Protein AF-0000000087151780 (afdb_homodimer)

Sequence (202 aa):
MDLYVIRRPSAWANMAELQAAGATSARIGNEQMSDRVRWIRSYVVHEADGRIGTFCIYEARDGDSIREHARRVGMPGEEFYKVATTVVVRGDPVEPPIAAEMDLYVIRRPSAWANMAELQAAGATSARIGNEQMSDRVRWIRSYVVHEADGRIGTFCIYEARDGDSIREHARRVGMPGEEFYKVATTVVVRGDPVEPPIAAE

InterPro domains:
  IPR025336 SCO4226-like [PF14026] (4-82)

Nearest PDB structures (foldseek):
  5uq4-assembly1_B  TM=4.507E-01  e=7.149E-02  Mycobacter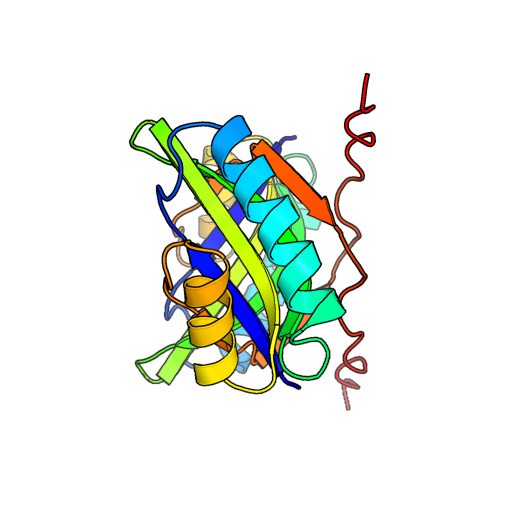ium tuberculosis H37Rv
  1xbw-assembly2_C  TM=4.005E-01  e=4.275E-02  Staphylococcus aureus subsp. aureus MW2
  2euf-assembly1_B  TM=5.285E-01  e=1.999E-01  Homo sapiens
  1n5v-assembly1_B  TM=3.377E-01  e=9.244E-02  Streptomyces coelicolor A3(2)
  2xct-assembly1_B  TM=4.244E-01  e=7.708E-01  Staphylococcus aureus subsp. aureus N315

pLDDT: mean 90.35, std 16.01, range [25.77, 97.94]

Foldseek 3Di:
DFKKKFKFPLFAADDVVVVLLVVLLVCCCVPPVVVAKAWDDKDWDQDPVRGIIIITMMDGPDLVSLQVSCVRSVTDSGDMDTDPDDDDDDDDPPDPPPPPD/DFKKKFKFPLFAADDVVVVLLVVLLVCCCVPPVVVAKAWDDKDWDQDPVRGIIIITMMDGPDLVSLQVSCVRSVTDSGDMDTDPDDDDDDDDPPDPPPPPD

Radius of gyration: 16.79 Å; Cα contacts (8 Å, |Δi|>4): 402; chains: 2; bounding box: 44×46×32 Å

Organism: NCBI:txid2511166

Structure (mmCIF, N/CA/C/O backbone):
data_AF-0000000087151780-model_v1
#
loop_
_entity.id
_entity.type
_entity.pdbx_description
1 polymer 'DUF4242 domain-containing protein'
#
loop_
_atom_site.group_PDB
_atom_site.id
_atom_site.type_symbol
_atom_site.label_atom_id
_atom_site.label_alt_id
_atom_site.label_comp_id
_atom_site.label_asym_id
_atom_site.label_entity_id
_atom_site.label_seq_id
_atom_site.pdbx_PDB_ins_code
_atom_site.Cartn_x
_atom_site.Cartn_y
_atom_site.Cartn_z
_atom_site.occupancy
_atom_site.B_iso_or_equiv
_atom_site.auth_seq_id
_atom_site.auth_comp_id
_atom_site.auth_asym_id
_atom_site.auth_atom_id
_atom_site.pdbx_PDB_model_num
ATOM 1 N N . MET A 1 1 ? 15.039 -12.203 -0.119 1 94.06 1 MET A N 1
ATOM 2 C CA . MET A 1 1 ? 13.938 -11.664 -0.908 1 94.06 1 MET A CA 1
ATOM 3 C C . MET A 1 1 ? 13.695 -10.195 -0.557 1 94.06 1 MET A C 1
ATOM 5 O O . MET A 1 1 ? 14.047 -9.75 0.536 1 94.06 1 MET A O 1
ATOM 9 N N . ASP A 1 2 ? 13.219 -9.344 -1.561 1 95.81 2 ASP A N 1
ATOM 10 C CA . ASP A 1 2 ? 12.938 -7.922 -1.389 1 95.81 2 ASP A CA 1
ATOM 11 C C . ASP A 1 2 ? 11.438 -7.68 -1.207 1 95.81 2 ASP A C 1
ATOM 13 O O . ASP A 1 2 ? 10.617 -8.539 -1.535 1 95.81 2 ASP A O 1
ATOM 17 N N . LEU A 1 3 ? 11.148 -6.52 -0.606 1 96.94 3 LEU A N 1
ATOM 18 C CA . LEU A 1 3 ? 9.758 -6.133 -0.397 1 96.94 3 LEU A CA 1
ATOM 19 C C . LEU A 1 3 ? 9.242 -5.316 -1.575 1 96.94 3 LEU A C 1
ATOM 21 O O . LEU A 1 3 ? 9.938 -4.441 -2.088 1 96.94 3 LEU A O 1
ATOM 25 N N . TYR A 1 4 ? 8.023 -5.598 -2.045 1 96.94 4 TYR A N 1
ATOM 26 C CA . TYR A 1 4 ? 7.418 -4.91 -3.182 1 96.94 4 TYR A CA 1
ATOM 27 C C . TYR A 1 4 ? 5.996 -4.465 -2.857 1 96.94 4 TYR A C 1
ATOM 29 O O . TYR A 1 4 ? 5.273 -5.148 -2.131 1 96.94 4 TYR A O 1
ATOM 37 N N . VAL A 1 5 ? 5.672 -3.311 -3.377 1 97.81 5 VAL A N 1
ATOM 38 C CA . VAL A 1 5 ? 4.262 -2.961 -3.525 1 97.81 5 VAL A CA 1
ATOM 39 C C . VAL A 1 5 ? 3.785 -3.33 -4.93 1 97.81 5 VAL A C 1
ATOM 41 O O . VAL A 1 5 ? 4.406 -2.949 -5.922 1 97.81 5 VAL A O 1
ATOM 44 N N . ILE A 1 6 ? 2.684 -4.055 -5.039 1 97.44 6 ILE A N 1
ATOM 45 C CA . ILE A 1 6 ? 2.08 -4.422 -6.316 1 97.44 6 ILE A CA 1
ATOM 46 C C . ILE A 1 6 ? 0.719 -3.744 -6.457 1 97.44 6 ILE A C 1
ATOM 48 O O . ILE A 1 6 ? -0.149 -3.896 -5.594 1 97.44 6 ILE A O 1
ATOM 52 N N . ARG A 1 7 ? 0.605 -2.975 -7.457 1 97.06 7 ARG A N 1
ATOM 53 C CA . ARG A 1 7 ? -0.643 -2.273 -7.738 1 97.06 7 ARG A CA 1
ATOM 54 C C . ARG A 1 7 ? -1.396 -2.934 -8.891 1 97.06 7 ARG A C 1
ATOM 56 O O . ARG A 1 7 ? -0.832 -3.152 -9.961 1 97.06 7 ARG A O 1
ATOM 63 N N . ARG A 1 8 ? -2.619 -3.334 -8.703 1 96.88 8 ARG A N 1
ATOM 64 C CA . ARG A 1 8 ? -3.533 -3.818 -9.727 1 96.88 8 ARG A CA 1
ATOM 65 C C . ARG A 1 8 ? -4.82 -3.002 -9.742 1 96.88 8 ARG A C 1
ATOM 67 O O . ARG A 1 8 ? -5.781 -3.33 -9.047 1 96.88 8 ARG A O 1
ATOM 74 N N . PRO A 1 9 ? -4.824 -1.943 -10.594 1 95.69 9 PRO A N 1
ATOM 75 C CA . PRO A 1 9 ? -5.996 -1.064 -10.633 1 95.69 9 PRO A CA 1
ATOM 76 C C . PRO A 1 9 ? -7.16 -1.669 -11.414 1 95.69 9 PRO A C 1
ATOM 78 O O . PRO A 1 9 ? -6.957 -2.271 -12.469 1 95.69 9 PRO A O 1
ATOM 81 N N . SER A 1 10 ? -8.391 -1.601 -10.875 1 95.81 10 SER A N 1
ATOM 82 C CA . SER A 1 10 ? -9.625 -1.938 -11.578 1 95.81 10 SER A CA 1
ATOM 83 C C . SER A 1 10 ? -9.586 -3.373 -12.094 1 95.81 10 SER A C 1
ATOM 85 O O . SER A 1 10 ? -10.062 -3.652 -13.203 1 95.81 10 SER A O 1
ATOM 87 N N . ALA A 1 11 ? -8.977 -4.254 -11.336 1 96.25 11 ALA A N 1
ATOM 88 C CA . ALA A 1 11 ? -8.648 -5.586 -11.836 1 96.25 11 ALA A CA 1
ATOM 89 C C . ALA A 1 11 ? -9.859 -6.512 -11.773 1 96.25 11 ALA A C 1
ATOM 91 O O . ALA A 1 11 ? -9.977 -7.453 -12.562 1 96.25 11 ALA A O 1
ATOM 92 N N . TRP A 1 12 ? -10.789 -6.273 -10.836 1 97 12 TRP A N 1
ATOM 93 C CA . TRP A 1 12 ? -11.883 -7.223 -10.633 1 97 12 TRP A CA 1
ATOM 94 C C . TRP A 1 12 ? -13.234 -6.516 -10.695 1 97 12 TRP A C 1
ATOM 96 O O . TRP A 1 12 ? -13.344 -5.344 -10.328 1 97 12 TRP A O 1
ATOM 106 N N . ALA A 1 13 ? -14.219 -7.262 -11.086 1 96.06 13 ALA A N 1
ATOM 107 C CA . ALA A 1 13 ? -15.562 -6.695 -11.203 1 96.06 13 ALA A CA 1
ATOM 108 C C . ALA A 1 13 ? -16.266 -6.66 -9.852 1 96.06 13 ALA A C 1
ATOM 110 O O . ALA A 1 13 ? -17.156 -5.832 -9.625 1 96.06 13 ALA A O 1
ATOM 111 N N . ASN A 1 14 ? -15.93 -7.574 -8.977 1 95.25 14 ASN A N 1
ATOM 112 C CA . ASN A 1 14 ? -16.562 -7.668 -7.664 1 95.25 14 ASN A CA 1
ATOM 113 C C . ASN A 1 14 ? -15.672 -8.406 -6.664 1 95.25 14 ASN A C 1
ATOM 115 O O . ASN A 1 14 ? -14.648 -8.977 -7.039 1 95.25 14 ASN A O 1
ATOM 119 N N . MET A 1 15 ? -16.125 -8.398 -5.48 1 94.69 15 MET A N 1
ATOM 120 C CA . MET A 1 15 ? -15.336 -8.945 -4.379 1 94.69 15 MET A CA 1
ATOM 121 C C . MET A 1 15 ? -15.188 -10.453 -4.508 1 94.69 15 MET A C 1
ATOM 123 O O . MET A 1 15 ? -14.164 -11.023 -4.133 1 94.69 15 MET A O 1
ATOM 127 N N . ALA A 1 16 ? -16.203 -11.117 -5.031 1 95.88 16 ALA A N 1
ATOM 128 C CA . ALA A 1 16 ? -16.156 -12.57 -5.168 1 95.88 16 ALA A CA 1
ATOM 129 C C . ALA A 1 16 ? -15.016 -13 -6.09 1 95.88 16 ALA A C 1
ATOM 131 O O . ALA A 1 16 ? -14.297 -13.961 -5.797 1 95.88 16 ALA A O 1
ATOM 132 N N . GLU A 1 17 ? -14.852 -12.305 -7.199 1 95.94 17 GLU A N 1
ATOM 133 C CA . GLU A 1 17 ? -13.766 -12.594 -8.133 1 95.94 17 GLU A CA 1
ATOM 134 C C . GLU A 1 17 ? -12.406 -12.375 -7.473 1 95.94 17 GLU A C 1
ATOM 136 O O . GLU A 1 17 ? -11.492 -13.188 -7.648 1 95.94 17 GLU A O 1
ATOM 141 N N . LEU A 1 18 ? -12.266 -11.305 -6.73 1 96 18 LEU A N 1
ATOM 142 C CA . LEU A 1 18 ? -11.016 -11.008 -6.039 1 96 18 LEU A CA 1
ATOM 143 C C . LEU A 1 18 ? -10.703 -12.078 -4.996 1 96 18 LEU A C 1
ATOM 145 O O . LEU A 1 18 ? -9.555 -12.492 -4.859 1 96 18 LEU A O 1
ATOM 149 N N . GLN A 1 19 ? -11.734 -12.5 -4.262 1 95.31 19 GLN A N 1
ATOM 150 C CA . GLN A 1 19 ? -11.531 -13.523 -3.24 1 95.31 19 GLN A CA 1
ATOM 151 C C . GLN A 1 19 ? -11.055 -14.836 -3.859 1 95.31 19 GLN A C 1
ATOM 153 O O . GLN A 1 19 ? -10.18 -15.508 -3.312 1 95.31 19 GLN A O 1
ATOM 158 N N . ALA A 1 20 ? -11.641 -15.195 -4.977 1 96.44 20 ALA A N 1
ATOM 159 C CA . ALA A 1 20 ? -11.227 -16.406 -5.684 1 96.44 20 ALA A CA 1
ATOM 160 C C . ALA A 1 20 ? -9.773 -16.297 -6.137 1 96.44 20 ALA A C 1
ATOM 162 O O . ALA A 1 20 ? -9 -17.25 -5.984 1 96.44 20 ALA A O 1
ATOM 163 N N . ALA A 1 21 ? -9.422 -15.156 -6.68 1 95.5 21 ALA A N 1
ATOM 164 C CA . ALA A 1 21 ? -8.039 -14.922 -7.094 1 95.5 21 ALA A CA 1
ATOM 165 C C . ALA A 1 21 ? -7.09 -14.977 -5.898 1 95.5 21 ALA A C 1
ATOM 167 O O . ALA A 1 21 ? -5.988 -15.523 -6 1 95.5 21 ALA A O 1
ATOM 168 N N . GLY A 1 22 ? -7.551 -14.367 -4.762 1 96.06 22 GLY A N 1
ATOM 169 C CA . GLY A 1 22 ? -6.754 -14.391 -3.547 1 96.06 22 GLY A CA 1
ATOM 170 C C . GLY A 1 22 ? -6.484 -15.797 -3.037 1 96.06 22 GLY A C 1
ATOM 171 O O . GLY A 1 22 ? -5.367 -16.109 -2.617 1 96.06 22 GLY A O 1
ATOM 172 N N . ALA A 1 23 ? -7.531 -16.641 -3.094 1 96.31 23 ALA A N 1
ATOM 173 C CA . ALA A 1 23 ? -7.379 -18.031 -2.646 1 96.31 23 ALA A CA 1
ATOM 174 C C . ALA A 1 23 ? -6.391 -18.781 -3.527 1 96.31 23 ALA A C 1
ATOM 176 O O . ALA A 1 23 ? -5.531 -19.516 -3.025 1 96.31 23 ALA A O 1
ATOM 177 N N . THR A 1 24 ? -6.551 -18.594 -4.812 1 97.12 24 THR A N 1
ATOM 178 C CA . THR A 1 24 ? -5.629 -19.234 -5.75 1 97.12 24 THR A CA 1
ATOM 179 C C . THR A 1 24 ? -4.211 -18.703 -5.547 1 97.12 24 THR A C 1
ATOM 181 O O . THR A 1 24 ? -3.248 -19.469 -5.566 1 97.12 24 THR A O 1
ATOM 184 N N . SER A 1 25 ? -4.059 -17.375 -5.328 1 96.56 25 SER A N 1
ATOM 185 C CA . SER A 1 25 ? -2.771 -16.734 -5.09 1 96.56 25 SER A CA 1
ATOM 186 C C . SER A 1 25 ? -2.082 -17.312 -3.861 1 96.56 25 SER A C 1
ATOM 188 O O . SER A 1 25 ? -0.884 -17.594 -3.891 1 96.56 25 SER A O 1
ATOM 190 N N . ALA A 1 26 ? -2.836 -17.438 -2.801 1 96.06 26 ALA A N 1
ATOM 191 C CA . ALA A 1 26 ? -2.289 -18.016 -1.572 1 96.06 26 ALA A CA 1
ATOM 192 C C . ALA A 1 26 ? -1.794 -19.438 -1.798 1 96.06 26 ALA A C 1
ATOM 194 O O . ALA A 1 26 ? -0.694 -19.797 -1.37 1 96.06 26 ALA A O 1
ATOM 195 N N . ARG A 1 27 ? -2.594 -20.25 -2.457 1 97.06 27 ARG A N 1
ATOM 196 C CA . ARG A 1 27 ? -2.229 -21.641 -2.711 1 97.06 27 ARG A CA 1
ATOM 197 C C . ARG A 1 27 ? -0.951 -21.719 -3.537 1 97.06 27 ARG A C 1
ATOM 199 O O . ARG A 1 27 ? -0.004 -22.406 -3.154 1 97.06 27 ARG A O 1
ATOM 206 N N . ILE A 1 28 ? -0.873 -21.016 -4.629 1 97.56 28 ILE A N 1
ATOM 207 C CA . ILE A 1 28 ? 0.267 -21.078 -5.539 1 97.56 28 ILE A CA 1
ATOM 208 C C . ILE A 1 28 ? 1.509 -20.516 -4.844 1 97.56 28 ILE A C 1
ATOM 210 O O . ILE A 1 28 ? 2.578 -21.125 -4.891 1 97.56 28 ILE A O 1
ATOM 214 N N . GLY A 1 29 ? 1.415 -19.312 -4.242 1 95.88 29 GLY A N 1
ATOM 215 C CA . GLY A 1 29 ? 2.539 -18.703 -3.547 1 95.88 29 GLY A CA 1
ATOM 216 C C . GLY A 1 29 ? 3.113 -19.594 -2.455 1 95.88 29 GLY A C 1
ATOM 217 O O . GLY A 1 29 ? 4.332 -19.734 -2.342 1 95.88 29 GLY A O 1
ATOM 218 N N . ASN A 1 30 ? 2.23 -20.219 -1.661 1 93.62 30 ASN A N 1
ATOM 219 C CA . ASN A 1 30 ? 2.656 -21.016 -0.514 1 93.62 30 ASN A CA 1
ATOM 220 C C . ASN A 1 30 ? 3.146 -22.391 -0.939 1 93.62 30 ASN A C 1
ATOM 222 O O . ASN A 1 30 ? 4.094 -22.938 -0.358 1 93.62 30 ASN A O 1
ATOM 226 N N . GLU A 1 31 ? 2.57 -22.984 -1.91 1 95.31 31 GLU A N 1
ATOM 227 C CA . GLU A 1 31 ? 2.836 -24.375 -2.23 1 95.31 31 GLU A CA 1
ATOM 228 C C . GLU A 1 31 ? 3.84 -24.5 -3.373 1 95.31 31 GLU A C 1
ATOM 230 O O . GLU A 1 31 ? 4.633 -25.438 -3.412 1 95.31 31 GLU A O 1
ATOM 235 N N . GLN A 1 32 ? 3.779 -23.609 -4.258 1 96.5 32 GLN A N 1
ATOM 236 C CA . GLN A 1 32 ? 4.527 -23.812 -5.492 1 96.5 32 GLN A CA 1
ATOM 237 C C . GLN A 1 32 ? 5.629 -22.766 -5.648 1 96.5 32 GLN A C 1
ATOM 239 O O . GLN A 1 32 ? 6.574 -22.969 -6.414 1 96.5 32 GLN A O 1
ATOM 244 N N . MET A 1 33 ? 5.523 -21.672 -4.984 1 97.56 33 MET A N 1
ATOM 245 C CA . MET A 1 33 ? 6.469 -20.594 -5.199 1 97.56 33 MET A CA 1
ATOM 246 C C . MET A 1 33 ? 6.934 -20 -3.867 1 97.56 33 MET A C 1
ATOM 248 O O . MET A 1 33 ? 7.195 -18.797 -3.768 1 97.56 33 MET A O 1
ATOM 252 N N . SER A 1 34 ? 6.988 -20.812 -2.891 1 95.44 34 SER A N 1
ATOM 253 C CA . SER A 1 34 ? 7.242 -20.328 -1.532 1 95.44 34 SER A CA 1
ATOM 254 C C . SER A 1 34 ? 8.641 -19.734 -1.408 1 95.44 34 SER A C 1
ATOM 256 O O . SER A 1 34 ? 8.898 -18.938 -0.508 1 95.44 34 SER A O 1
ATOM 258 N N . ASP A 1 35 ? 9.547 -20.125 -2.279 1 96.69 35 ASP A N 1
ATOM 259 C CA . ASP A 1 35 ? 10.898 -19.578 -2.244 1 96.69 35 ASP A CA 1
ATOM 260 C C . ASP A 1 35 ? 11.031 -18.359 -3.16 1 96.69 35 ASP A C 1
ATOM 262 O O . ASP A 1 35 ? 12.094 -17.75 -3.24 1 96.69 35 ASP A O 1
ATOM 266 N N . ARG A 1 36 ? 9.961 -17.969 -3.809 1 97.56 36 ARG A N 1
ATOM 267 C CA . ARG A 1 36 ? 10.039 -16.922 -4.828 1 97.56 36 ARG A CA 1
ATOM 268 C C . ARG A 1 36 ? 9.156 -15.734 -4.469 1 97.56 36 ARG A C 1
ATOM 270 O O . ARG A 1 36 ? 9.461 -14.594 -4.824 1 97.56 36 ARG A O 1
ATOM 277 N N . VAL A 1 37 ? 8 -15.984 -3.895 1 97.19 37 VAL A N 1
ATOM 278 C CA . VAL A 1 37 ? 7.094 -14.922 -3.479 1 97.19 37 VAL A CA 1
ATOM 279 C C . VAL A 1 37 ? 6.465 -15.266 -2.133 1 97.19 37 VAL A C 1
ATOM 281 O O . VAL A 1 37 ? 6.215 -16.438 -1.843 1 97.19 37 VAL A O 1
ATOM 284 N N . ARG A 1 38 ? 6.215 -14.297 -1.337 1 95.88 38 ARG A N 1
ATOM 285 C CA . ARG A 1 38 ? 5.492 -14.414 -0.074 1 95.88 38 ARG A CA 1
ATOM 286 C C . ARG A 1 38 ? 4.516 -13.258 0.106 1 95.88 38 ARG A C 1
ATOM 288 O O . ARG A 1 38 ? 4.926 -12.094 0.133 1 95.88 38 ARG A O 1
ATOM 295 N N . TRP A 1 39 ? 3.287 -13.617 0.294 1 96.56 39 TRP A N 1
ATOM 296 C CA . TRP A 1 39 ? 2.213 -12.641 0.484 1 96.56 39 TRP A CA 1
ATOM 297 C C . TRP A 1 39 ? 2.248 -12.062 1.894 1 96.56 39 TRP A C 1
ATOM 299 O O . TRP A 1 39 ? 2.264 -12.805 2.877 1 96.56 39 TRP A O 1
ATOM 309 N N . ILE A 1 40 ? 2.225 -10.758 1.982 1 95.5 40 ILE A N 1
ATOM 310 C CA . ILE A 1 40 ? 2.301 -10.109 3.289 1 95.5 40 ILE A CA 1
ATOM 311 C C . ILE A 1 40 ? 0.944 -9.508 3.646 1 95.5 40 ILE A C 1
ATOM 313 O O . ILE A 1 40 ? 0.337 -9.883 4.652 1 95.5 40 ILE A O 1
ATOM 317 N N . ARG A 1 41 ? 0.411 -8.594 2.863 1 95.81 41 ARG A N 1
ATOM 318 C CA . ARG A 1 41 ? -0.89 -7.98 3.105 1 95.81 41 ARG A CA 1
ATOM 319 C C . ARG A 1 41 ? -1.434 -7.336 1.834 1 95.81 41 ARG A C 1
ATOM 321 O O . ARG A 1 41 ? -0.696 -7.137 0.867 1 95.81 41 ARG A O 1
ATOM 328 N N . SER A 1 42 ? -2.686 -7.047 1.837 1 96.88 42 SER A N 1
ATOM 329 C CA . SER A 1 42 ? -3.322 -6.355 0.721 1 96.88 42 SER A CA 1
ATOM 330 C C . SER A 1 42 ? -4.324 -5.316 1.214 1 96.88 42 SER A C 1
ATOM 332 O O . SER A 1 42 ? -5.043 -5.555 2.186 1 96.88 42 SER A O 1
ATOM 334 N N . TYR A 1 43 ? -4.359 -4.195 0.594 1 97.19 43 TYR A N 1
ATOM 335 C CA . TYR A 1 43 ? -5.414 -3.199 0.724 1 97.19 43 TYR A CA 1
ATOM 336 C C . TYR A 1 43 ? -6.316 -3.193 -0.506 1 97.19 43 TYR A C 1
ATOM 338 O O . TYR A 1 43 ? -5.859 -2.9 -1.614 1 97.19 43 TYR A O 1
ATOM 346 N N . VAL A 1 44 ? -7.586 -3.537 -0.293 1 97.94 44 VAL A N 1
ATOM 347 C CA . VAL A 1 44 ? -8.57 -3.598 -1.367 1 97.94 44 VAL A CA 1
ATOM 348 C C . VAL A 1 44 ? -9.305 -2.262 -1.474 1 97.94 44 VAL A C 1
ATOM 350 O O . VAL A 1 44 ? -9.75 -1.71 -0.466 1 97.94 44 VAL A O 1
ATOM 353 N N . VAL A 1 45 ? -9.398 -1.731 -2.703 1 97.31 45 VAL A N 1
ATOM 354 C CA . VAL A 1 45 ? -9.984 -0.407 -2.863 1 97.31 45 VAL A CA 1
ATOM 355 C C . VAL A 1 45 ? -11.047 -0.443 -3.965 1 97.31 45 VAL A C 1
ATOM 357 O O . VAL A 1 45 ? -11 -1.301 -4.848 1 97.31 45 VAL A O 1
ATOM 360 N N . HIS A 1 46 ? -11.992 0.406 -3.854 1 94.31 46 HIS A N 1
ATOM 361 C CA . HIS A 1 46 ? -12.898 0.682 -4.965 1 94.31 46 HIS A CA 1
ATOM 362 C C . HIS A 1 46 ? -12.328 1.758 -5.883 1 94.31 46 HIS A C 1
ATOM 364 O O . HIS A 1 46 ? -11.977 2.848 -5.426 1 94.31 46 HIS A O 1
ATOM 370 N N . GLU A 1 47 ? -12.289 1.407 -7.086 1 95.31 47 GLU A N 1
ATOM 371 C CA . GLU A 1 47 ? -11.734 2.322 -8.078 1 95.31 47 GLU A CA 1
ATOM 372 C C . GLU A 1 47 ? -12.797 3.299 -8.586 1 95.31 47 GLU A C 1
ATOM 374 O O . GLU A 1 47 ? -13.992 3.08 -8.391 1 95.31 47 GLU A O 1
ATOM 379 N N . ALA A 1 48 ? -12.281 4.363 -9.227 1 92.12 48 ALA A N 1
ATOM 380 C CA . ALA A 1 48 ? -13.172 5.418 -9.703 1 92.12 48 ALA A CA 1
ATOM 381 C C . ALA A 1 48 ? -14.188 4.871 -10.695 1 92.12 48 ALA A C 1
ATOM 383 O O . ALA A 1 48 ? -15.312 5.375 -10.781 1 92.12 48 ALA A O 1
ATOM 384 N N . ASP A 1 49 ? -13.867 3.818 -11.406 1 95.31 49 ASP A N 1
ATOM 385 C CA . ASP A 1 49 ? -14.758 3.27 -12.43 1 95.31 49 ASP A CA 1
ATOM 386 C C . ASP A 1 49 ? -15.703 2.23 -11.828 1 95.31 49 ASP A C 1
ATOM 388 O O . ASP A 1 49 ? -16.453 1.58 -12.555 1 95.31 49 ASP A O 1
ATOM 392 N N . GLY A 1 50 ? -15.68 2.043 -10.586 1 94.31 50 GLY A N 1
ATOM 393 C CA . GLY A 1 50 ? -16.594 1.134 -9.906 1 94.31 50 GLY A CA 1
ATOM 394 C C . GLY A 1 50 ? -16.016 -0.262 -9.734 1 94.31 50 GLY A C 1
ATOM 395 O O . GLY A 1 50 ? -16.594 -1.091 -9.023 1 94.31 50 GLY A O 1
ATOM 396 N N . ARG A 1 51 ? -14.914 -0.526 -10.352 1 96.69 51 ARG A N 1
ATOM 397 C CA . ARG A 1 51 ? -14.281 -1.837 -10.227 1 96.69 51 ARG A CA 1
ATOM 398 C C . ARG A 1 51 ? -13.406 -1.907 -8.977 1 96.69 51 ARG A C 1
ATOM 400 O O . ARG A 1 51 ? -13.266 -0.919 -8.258 1 96.69 51 ARG A O 1
ATOM 407 N N . ILE A 1 52 ? -12.883 -3.109 -8.758 1 96.44 52 ILE A N 1
ATOM 408 C CA . ILE A 1 52 ? -12.078 -3.35 -7.562 1 96.44 52 ILE A CA 1
ATOM 409 C C . ILE A 1 52 ? -10.602 -3.391 -7.934 1 96.44 52 ILE A C 1
ATOM 411 O O . ILE A 1 52 ? -10.219 -3.988 -8.945 1 96.44 52 ILE A O 1
ATOM 415 N N . GLY A 1 53 ? -9.812 -2.682 -7.188 1 96.94 53 GLY A N 1
ATOM 416 C CA . GLY A 1 53 ? -8.367 -2.713 -7.312 1 96.94 53 GLY A CA 1
ATOM 417 C C . GLY A 1 53 ? -7.664 -3.092 -6.023 1 96.94 53 GLY A C 1
ATOM 418 O O . GLY A 1 53 ? -8.289 -3.158 -4.965 1 96.94 53 GLY A O 1
ATOM 419 N N . THR A 1 54 ? -6.352 -3.396 -6.102 1 97.44 54 THR A N 1
ATOM 420 C CA . THR A 1 54 ? -5.621 -3.791 -4.902 1 97.44 54 THR A CA 1
ATOM 421 C C . THR A 1 54 ? -4.25 -3.123 -4.863 1 97.44 54 THR A C 1
ATOM 423 O O . THR A 1 54 ? -3.689 -2.781 -5.906 1 97.44 54 THR A O 1
ATOM 426 N N . PHE A 1 55 ? -3.785 -2.85 -3.74 1 97.38 55 PHE A N 1
ATOM 427 C CA . PHE A 1 55 ? -2.387 -2.656 -3.373 1 97.38 55 PHE A CA 1
ATOM 428 C C . PHE A 1 55 ? -1.886 -3.818 -2.523 1 97.38 55 PHE A C 1
ATOM 430 O O . PHE A 1 55 ? -2.324 -3.998 -1.386 1 97.38 55 PHE A O 1
ATOM 437 N N . CYS A 1 56 ? -0.989 -4.578 -3.037 1 97.44 56 CYS A N 1
ATOM 438 C CA . CYS A 1 56 ? -0.512 -5.766 -2.338 1 97.44 56 CYS A CA 1
ATOM 439 C C . CYS A 1 56 ? 0.961 -5.629 -1.973 1 97.44 56 CYS A C 1
ATOM 441 O O . CYS A 1 56 ? 1.763 -5.148 -2.775 1 97.44 56 CYS A O 1
ATOM 443 N N . ILE A 1 57 ? 1.272 -6.016 -0.783 1 97 57 ILE A N 1
ATOM 444 C CA . ILE A 1 57 ? 2.658 -6.066 -0.328 1 97 57 ILE A CA 1
ATOM 445 C C . ILE A 1 57 ? 3.156 -7.508 -0.344 1 97 57 ILE A C 1
ATOM 447 O O . ILE A 1 57 ? 2.541 -8.391 0.26 1 97 57 ILE A O 1
ATOM 451 N N . TYR A 1 58 ? 4.199 -7.738 -1.009 1 96.75 58 TYR A N 1
ATOM 452 C CA . TYR A 1 58 ? 4.805 -9.062 -1.147 1 96.75 58 TYR A CA 1
ATOM 453 C C . TYR A 1 58 ? 6.305 -9 -0.897 1 96.75 58 TYR A C 1
ATOM 455 O O . TYR A 1 58 ? 6.965 -8.031 -1.272 1 96.75 58 TYR A O 1
ATOM 463 N N . GLU A 1 59 ? 6.785 -10.008 -0.344 1 97.12 59 GLU A N 1
ATOM 464 C CA . GLU A 1 59 ? 8.188 -10.328 -0.581 1 97.12 59 GLU A CA 1
ATOM 465 C C . GLU A 1 59 ? 8.367 -11.133 -1.862 1 97.12 59 GLU A C 1
ATOM 467 O O . GLU A 1 59 ? 7.562 -12.023 -2.158 1 97.12 59 GLU A O 1
ATOM 472 N N . ALA A 1 60 ? 9.336 -10.828 -2.611 1 97.19 60 ALA A N 1
ATOM 473 C CA . ALA A 1 60 ? 9.617 -11.578 -3.832 1 97.19 60 ALA A CA 1
ATOM 474 C C . ALA A 1 60 ? 11.117 -11.617 -4.113 1 97.19 60 ALA A C 1
ATOM 476 O O . ALA A 1 60 ? 11.852 -10.688 -3.764 1 97.19 60 ALA A O 1
ATOM 477 N N . ARG A 1 61 ? 11.516 -12.695 -4.73 1 97.62 61 ARG A N 1
ATOM 478 C CA . ARG A 1 61 ? 12.914 -12.852 -5.121 1 97.62 61 ARG A CA 1
ATOM 479 C C . ARG A 1 61 ? 13.312 -11.789 -6.141 1 97.62 61 ARG A C 1
ATOM 481 O O . ARG A 1 61 ? 14.438 -11.289 -6.113 1 97.62 61 ARG A O 1
ATOM 488 N N . ASP A 1 62 ? 12.445 -11.555 -7.07 1 96.19 62 ASP A N 1
ATOM 489 C CA . ASP A 1 62 ? 12.656 -10.562 -8.125 1 96.19 62 ASP A CA 1
ATOM 490 C C . ASP A 1 62 ? 11.352 -10.273 -8.867 1 96.19 62 ASP A C 1
ATOM 492 O O . ASP A 1 62 ? 10.312 -10.867 -8.578 1 96.19 62 ASP A O 1
ATOM 496 N N . GLY A 1 63 ? 11.422 -9.273 -9.773 1 95.31 63 GLY A N 1
ATOM 497 C CA . GLY A 1 63 ? 10.258 -8.906 -10.562 1 95.31 63 GLY A CA 1
ATOM 498 C C . GLY A 1 63 ? 9.719 -10.062 -11.398 1 95.31 63 GLY A C 1
ATOM 499 O O . GLY A 1 63 ? 8.508 -10.188 -11.586 1 95.31 63 GLY A O 1
ATOM 500 N N . ASP A 1 64 ? 10.594 -10.906 -11.93 1 96.25 64 ASP A N 1
ATOM 501 C CA . ASP A 1 64 ? 10.156 -12.055 -12.719 1 96.25 64 ASP A CA 1
ATOM 502 C C . ASP A 1 64 ? 9.297 -13 -11.883 1 96.25 64 ASP A C 1
ATOM 504 O O . ASP A 1 64 ? 8.359 -13.609 -12.391 1 96.25 64 ASP A O 1
ATOM 508 N N . SER A 1 65 ? 9.664 -13.148 -10.633 1 97.5 65 SER A N 1
ATOM 509 C CA . SER A 1 65 ? 8.883 -13.984 -9.727 1 97.5 65 SER A CA 1
ATOM 510 C C . SER A 1 65 ? 7.473 -13.422 -9.547 1 97.5 65 SER A C 1
ATOM 512 O O . SER A 1 65 ? 6.5 -14.18 -9.508 1 97.5 65 SER A O 1
ATOM 514 N N . ILE A 1 66 ? 7.324 -12.109 -9.43 1 97.19 66 ILE A N 1
ATOM 515 C CA . ILE A 1 66 ? 6.027 -11.453 -9.281 1 97.19 66 ILE A CA 1
ATOM 516 C C . ILE A 1 66 ? 5.188 -11.695 -10.531 1 97.19 66 ILE A C 1
ATOM 518 O O . ILE A 1 66 ? 4.016 -12.07 -10.438 1 97.19 66 ILE A O 1
ATOM 522 N N . ARG A 1 67 ? 5.777 -11.547 -11.688 1 96.88 67 ARG A N 1
ATOM 523 C CA . ARG A 1 67 ? 5.074 -11.727 -12.953 1 96.88 67 ARG A CA 1
ATOM 524 C C . ARG A 1 67 ? 4.633 -13.18 -13.133 1 96.88 67 ARG A C 1
ATOM 526 O O . ARG A 1 67 ? 3.518 -13.445 -13.578 1 96.88 67 ARG A O 1
ATOM 533 N N . GLU A 1 68 ? 5.5 -14.086 -12.805 1 96.94 68 GLU A N 1
ATOM 534 C CA . GLU A 1 68 ? 5.16 -15.5 -12.914 1 96.94 68 GLU A CA 1
ATOM 535 C C . GLU A 1 68 ? 4.012 -15.867 -11.977 1 96.94 68 GLU A C 1
ATOM 537 O O . GLU A 1 68 ? 3.096 -16.594 -12.367 1 96.94 68 GLU A O 1
ATOM 542 N N . HIS A 1 69 ? 4.055 -15.398 -10.758 1 97.56 69 HIS A N 1
ATOM 543 C CA . HIS A 1 69 ? 2.98 -15.641 -9.797 1 97.56 69 HIS A CA 1
ATOM 544 C C . HIS A 1 69 ? 1.642 -15.148 -10.336 1 97.56 69 HIS A C 1
ATOM 546 O O . HIS A 1 69 ? 0.644 -15.867 -10.289 1 97.56 69 HIS A O 1
ATOM 552 N N . ALA A 1 70 ? 1.652 -13.906 -10.875 1 97.19 70 ALA A N 1
ATOM 553 C CA . ALA A 1 70 ? 0.428 -13.352 -11.445 1 97.19 70 ALA A CA 1
ATOM 554 C C . ALA A 1 70 ? -0.09 -14.219 -12.586 1 97.19 70 ALA A C 1
ATOM 556 O O . ALA A 1 70 ? -1.294 -14.469 -12.695 1 97.19 70 ALA A O 1
ATOM 557 N N . ARG A 1 71 ? 0.838 -14.656 -13.445 1 96.56 71 ARG A N 1
ATOM 558 C CA . ARG A 1 71 ? 0.472 -15.508 -14.578 1 96.56 71 ARG A CA 1
ATOM 559 C C . ARG A 1 71 ? -0.167 -16.812 -14.102 1 96.56 71 ARG A C 1
ATOM 561 O O . ARG A 1 71 ? -1.21 -17.219 -14.617 1 96.56 71 ARG A O 1
ATOM 568 N N . ARG A 1 72 ? 0.352 -17.422 -13.172 1 96.94 72 ARG A N 1
ATOM 569 C CA . ARG A 1 72 ? -0.142 -18.703 -12.672 1 96.94 72 ARG A CA 1
ATOM 570 C C . ARG A 1 72 ? -1.494 -18.531 -11.984 1 96.94 72 ARG A C 1
ATOM 572 O O . ARG A 1 72 ? -2.342 -19.422 -12.047 1 96.94 72 ARG A O 1
ATOM 579 N N . VAL A 1 73 ? -1.705 -17.453 -11.281 1 96.75 73 VAL A N 1
ATOM 580 C CA . VAL A 1 73 ? -2.959 -17.188 -10.594 1 96.75 73 VAL A CA 1
ATOM 581 C C . VAL A 1 73 ? -4.039 -16.812 -11.609 1 96.75 73 VAL A C 1
ATOM 583 O O . VAL A 1 73 ? -5.227 -17.031 -11.367 1 96.75 73 VAL A O 1
ATOM 586 N N . GLY A 1 74 ? -3.611 -16.312 -12.766 1 95.56 74 GLY A N 1
ATOM 587 C CA . GLY A 1 74 ? -4.551 -15.805 -13.75 1 95.56 74 GLY A CA 1
ATOM 588 C C . GLY A 1 74 ? -5.008 -14.383 -13.469 1 95.56 74 GLY A C 1
ATOM 589 O O . GLY A 1 74 ? -6.168 -14.039 -13.703 1 95.56 74 GLY A O 1
ATOM 590 N N . MET A 1 75 ? -4.152 -13.586 -12.898 1 95 75 MET A N 1
ATOM 591 C CA . MET A 1 75 ? -4.516 -12.203 -12.594 1 95 75 MET A CA 1
ATOM 592 C C . MET A 1 75 ? -3.629 -11.227 -13.352 1 95 75 MET A C 1
ATOM 594 O O . MET A 1 75 ? -2.568 -11.602 -13.852 1 95 75 MET A O 1
ATOM 598 N N . PRO A 1 76 ? -4.125 -10.172 -13.562 1 89 76 PRO A N 1
ATOM 599 C CA . PRO A 1 76 ? -3.268 -9.195 -14.234 1 89 76 PRO A CA 1
ATOM 600 C C . PRO A 1 76 ? -1.935 -8.984 -13.516 1 89 76 PRO A C 1
ATOM 602 O O . PRO A 1 76 ? -1.858 -9.133 -12.289 1 89 76 PRO A O 1
ATOM 605 N N . GLY A 1 77 ? -0.749 -8.961 -14.375 1 67.69 77 GLY A N 1
ATOM 606 C CA . GLY A 1 77 ? 0.582 -8.781 -13.82 1 67.69 77 GLY A CA 1
ATOM 607 C C . GLY A 1 77 ? 0.935 -7.332 -13.562 1 67.69 77 GLY A C 1
ATOM 608 O O . GLY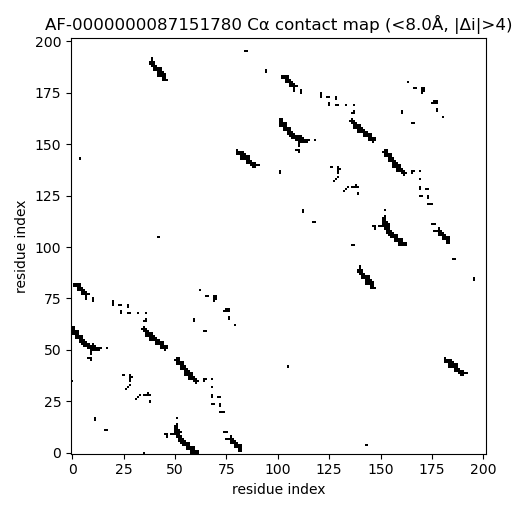 A 1 77 ? 1.965 -6.844 -14.039 1 67.69 77 GLY A O 1
ATOM 609 N N . GLU A 1 78 ? 0.252 -6.359 -12.875 1 74.06 78 GLU A N 1
ATOM 610 C CA . GLU A 1 78 ? 0.318 -4.898 -12.898 1 74.06 78 GLU A CA 1
ATOM 611 C C . GLU A 1 78 ? 1.587 -4.395 -12.211 1 74.06 78 GLU A C 1
ATOM 613 O O . GLU A 1 78 ? 2.459 -5.188 -11.852 1 74.06 78 GLU A O 1
ATOM 618 N N . GLU A 1 79 ? 1.782 -3.08 -12.156 1 90.62 79 GLU A N 1
ATOM 619 C CA . GLU A 1 79 ? 2.959 -2.33 -11.727 1 90.62 79 GLU A CA 1
ATOM 620 C C . GLU A 1 79 ? 3.414 -2.768 -10.336 1 90.62 79 GLU A C 1
ATOM 622 O O . GLU A 1 79 ? 2.586 -3.051 -9.469 1 90.62 79 GLU A O 1
ATOM 627 N N . PHE A 1 80 ? 4.66 -3.078 -10.273 1 95.75 80 PHE A N 1
ATOM 628 C CA . PHE A 1 80 ? 5.215 -3.332 -8.953 1 95.75 80 PHE A CA 1
ATOM 629 C C . PHE A 1 80 ? 6.41 -2.428 -8.68 1 95.75 80 PHE A C 1
ATOM 631 O O . PHE A 1 80 ? 7.109 -2.018 -9.609 1 95.75 80 PHE A O 1
ATOM 638 N N . TYR A 1 81 ? 6.625 -2.119 -7.457 1 96.69 81 TYR A N 1
ATOM 639 C CA . TYR A 1 81 ? 7.645 -1.196 -6.977 1 96.69 81 TYR A CA 1
ATOM 640 C C . TYR A 1 81 ? 8.461 -1.824 -5.852 1 96.69 81 TYR A C 1
ATOM 642 O O . TYR A 1 81 ? 7.906 -2.289 -4.855 1 96.69 81 TYR A O 1
ATOM 650 N N . LYS A 1 82 ? 9.766 -1.843 -6.078 1 96.62 82 LYS A N 1
ATOM 651 C CA . LYS A 1 82 ? 10.609 -2.311 -4.984 1 96.62 82 LYS A CA 1
ATOM 652 C C . LYS A 1 82 ? 10.641 -1.303 -3.84 1 96.62 82 LYS A C 1
ATOM 654 O O . LYS A 1 82 ? 10.828 -0.105 -4.062 1 96.62 82 LYS A O 1
ATOM 659 N N . VAL A 1 83 ? 10.406 -1.799 -2.646 1 97.31 83 VAL A N 1
ATOM 660 C CA . VAL A 1 83 ? 10.359 -0.945 -1.465 1 97.31 83 VAL A CA 1
ATOM 661 C C . VAL A 1 83 ? 11.781 -0.667 -0.976 1 97.31 83 VAL A C 1
ATOM 663 O O . VAL A 1 83 ? 12.562 -1.596 -0.768 1 97.31 83 VAL A O 1
ATOM 666 N N . ALA A 1 84 ? 12.086 0.604 -0.87 1 96.19 84 ALA A N 1
ATOM 667 C CA . ALA A 1 84 ? 13.383 1.01 -0.337 1 96.19 84 ALA A CA 1
ATOM 668 C C . ALA A 1 84 ? 13.398 0.927 1.187 1 96.19 84 ALA A C 1
ATOM 670 O O . ALA A 1 84 ? 14.391 0.505 1.779 1 96.19 84 ALA A O 1
ATOM 671 N N . THR A 1 85 ? 12.391 1.361 1.853 1 94.62 85 THR A N 1
ATOM 672 C CA . THR A 1 85 ? 12.25 1.315 3.303 1 94.62 85 THR A CA 1
ATOM 673 C C . THR A 1 85 ? 10.781 1.385 3.705 1 94.62 85 THR A C 1
ATOM 675 O O . THR A 1 85 ? 9.953 1.896 2.953 1 94.62 85 THR A O 1
ATOM 678 N N . THR A 1 86 ? 10.43 0.795 4.809 1 95.06 86 THR A N 1
ATOM 679 C CA . THR A 1 86 ? 9.094 0.817 5.383 1 95.06 86 THR A CA 1
ATOM 680 C C . THR A 1 86 ? 9.078 1.592 6.695 1 95.06 86 THR A C 1
ATOM 682 O O . THR A 1 86 ? 9.961 1.416 7.535 1 95.06 86 THR A O 1
ATOM 685 N N . VAL A 1 87 ? 8.164 2.5 6.836 1 93 87 VAL A N 1
ATOM 686 C CA . VAL A 1 87 ? 7.922 3.205 8.094 1 93 87 VAL A CA 1
ATOM 687 C C . VAL A 1 87 ? 6.617 2.717 8.719 1 93 87 VAL A C 1
ATOM 689 O O . VAL A 1 87 ? 5.543 2.881 8.133 1 93 87 VAL A O 1
ATOM 692 N N . VAL A 1 88 ? 6.727 2.113 9.891 1 92 88 VAL A N 1
ATOM 693 C CA . VAL A 1 88 ? 5.535 1.672 10.609 1 92 88 VAL A CA 1
ATOM 694 C C . VAL A 1 88 ? 5.324 2.539 11.844 1 92 88 VAL A C 1
ATOM 696 O O . VAL A 1 88 ? 6.176 2.574 12.742 1 92 88 VAL A O 1
ATOM 699 N N . VAL A 1 89 ? 4.242 3.236 11.836 1 90.62 89 VAL A N 1
ATOM 700 C CA . VAL A 1 89 ? 3.947 4.125 12.953 1 90.62 89 VAL A CA 1
ATOM 701 C C . VAL A 1 89 ? 3.023 3.42 13.945 1 90.62 89 VAL A C 1
ATOM 703 O O . VAL A 1 89 ? 3.178 3.564 15.156 1 90.62 89 VAL A O 1
ATOM 706 N N . ARG A 1 90 ? 2.066 2.646 13.453 1 86.75 90 ARG A N 1
ATOM 707 C CA . ARG A 1 90 ? 1.119 1.894 14.266 1 86.75 90 ARG A CA 1
ATOM 708 C C . ARG A 1 90 ? 0.538 0.719 13.492 1 86.75 90 ARG A C 1
ATOM 710 O O . ARG A 1 90 ? 0.79 0.575 12.289 1 86.75 90 ARG A O 1
ATOM 717 N N . GLY A 1 91 ? -0.175 -0.183 14.188 1 79.06 91 GLY A N 1
ATOM 718 C CA . GLY A 1 91 ? -0.786 -1.333 13.539 1 79.06 91 GLY A CA 1
ATOM 719 C C . GLY A 1 91 ? -2.018 -0.976 12.727 1 79.06 91 GLY A C 1
ATOM 720 O O . GLY A 1 91 ? -2.613 0.085 12.93 1 79.06 91 GLY A O 1
ATOM 721 N N . ASP A 1 92 ? -2.23 -1.768 11.68 1 77.94 92 ASP A N 1
ATOM 722 C CA . ASP A 1 92 ? -3.473 -1.592 10.93 1 77.94 92 ASP A CA 1
ATOM 723 C C . ASP A 1 92 ? -4.688 -1.701 11.852 1 77.94 92 ASP A C 1
ATOM 725 O O . ASP A 1 92 ? -4.676 -2.477 12.812 1 77.94 92 ASP A O 1
ATOM 729 N N . PRO A 1 93 ? -5.648 -0.796 11.602 1 67.75 93 PRO A N 1
ATOM 730 C CA . PRO A 1 93 ? -6.832 -0.932 12.461 1 67.75 93 PRO A CA 1
ATOM 731 C C . PRO A 1 93 ? -7.543 -2.27 12.273 1 67.75 93 PRO A C 1
ATOM 733 O O . PRO A 1 93 ? -7.559 -2.818 11.164 1 67.75 93 PRO A O 1
ATOM 736 N N . VAL A 1 94 ? -7.348 -3.223 13.164 1 56.28 94 VAL A N 1
ATOM 737 C CA . VAL A 1 94 ? -7.855 -4.594 13.133 1 56.28 94 VAL A CA 1
ATOM 738 C C . VAL A 1 94 ? -9.32 -4.594 12.719 1 56.28 94 VAL A C 1
ATOM 740 O O . VAL A 1 94 ? -10.148 -3.908 13.328 1 56.28 94 VAL A O 1
ATOM 743 N N . GLU A 1 95 ? -9.664 -4.516 11.453 1 53.44 95 GLU A N 1
ATOM 744 C CA . GLU A 1 95 ? -11.062 -4.836 11.195 1 53.44 95 GLU A CA 1
ATOM 745 C C . GLU A 1 95 ? -11.422 -6.227 11.711 1 53.44 95 GLU A C 1
ATOM 747 O O . GLU A 1 95 ? -10.562 -7.109 11.766 1 53.44 95 GLU A O 1
ATOM 752 N N . PRO A 1 96 ? -12.531 -6.441 12.406 1 44.34 96 PRO A N 1
ATOM 753 C CA . PRO A 1 96 ? -12.984 -7.777 12.797 1 44.34 96 PRO A CA 1
ATOM 754 C C . PRO A 1 96 ? -12.922 -8.781 11.641 1 44.34 96 PRO A C 1
ATOM 756 O O . PRO A 1 96 ? -13.07 -8.398 10.477 1 44.34 96 PRO A O 1
ATOM 759 N N . PRO A 1 97 ? -12.18 -9.93 11.883 1 39.31 97 PRO A N 1
ATOM 760 C CA . PRO A 1 97 ? -12.148 -10.977 10.859 1 39.31 97 PRO A CA 1
ATOM 761 C C . PRO A 1 97 ? -13.461 -11.094 10.086 1 39.31 97 PRO A C 1
ATOM 763 O O . PRO A 1 97 ? -14.539 -10.891 10.656 1 39.31 97 PRO A O 1
ATOM 766 N N . ILE A 1 98 ? -13.5 -10.617 8.914 1 38.44 98 ILE A N 1
ATOM 767 C CA . ILE A 1 98 ? -14.742 -10.992 8.242 1 38.44 98 ILE A CA 1
ATOM 768 C C . ILE A 1 98 ? -15.148 -12.406 8.672 1 38.44 98 ILE A C 1
ATOM 770 O O . ILE A 1 98 ? -14.383 -13.352 8.508 1 38.44 98 ILE A O 1
ATOM 774 N N . ALA A 1 99 ? -15.969 -12.469 9.773 1 30.08 99 ALA A N 1
ATOM 775 C CA . ALA A 1 99 ? -16.484 -13.766 10.203 1 30.08 99 ALA A CA 1
ATOM 776 C C . ALA A 1 99 ? -17.031 -14.562 9.016 1 30.08 99 ALA A C 1
ATOM 778 O O . ALA A 1 99 ? -17.812 -14.047 8.219 1 30.08 99 ALA A O 1
ATOM 779 N N . ALA A 1 100 ? -16.109 -15.375 8.406 1 30.91 100 ALA A N 1
ATOM 780 C CA . ALA A 1 100 ? -16.703 -16.391 7.535 1 30.91 100 ALA A CA 1
ATOM 781 C C . ALA A 1 100 ? -18.016 -16.891 8.102 1 30.91 100 ALA A C 1
ATOM 783 O O . ALA A 1 100 ? -18.062 -17.406 9.227 1 30.91 100 ALA A O 1
ATOM 784 N N . GLU A 1 101 ? -19.156 -16.188 7.949 1 25.77 101 GLU A N 1
ATOM 785 C CA . GLU A 1 101 ? -20.359 -16.969 8.242 1 25.77 101 GLU A CA 1
ATOM 786 C C . GLU A 1 101 ? -20.422 -18.234 7.383 1 25.77 101 GLU A C 1
ATOM 788 O O . GLU A 1 101 ? -20.016 -18.219 6.219 1 25.77 101 GLU A O 1
ATOM 793 N N . MET B 1 1 ? -13.297 7.191 11.586 1 94.06 1 MET B N 1
ATOM 794 C CA . MET B 1 1 ? -12.406 7.496 10.469 1 94.06 1 MET B CA 1
ATOM 795 C C . MET B 1 1 ? -12.219 6.281 9.57 1 94.06 1 MET B C 1
ATOM 797 O O . MET B 1 1 ? -12.398 5.145 10.008 1 94.06 1 MET B O 1
ATOM 801 N N . ASP B 1 2 ? -12.008 6.484 8.203 1 96 2 ASP B N 1
ATOM 802 C CA . ASP B 1 2 ? -11.812 5.43 7.211 1 96 2 ASP B CA 1
ATOM 803 C C . ASP B 1 2 ? -10.336 5.246 6.887 1 96 2 ASP B C 1
ATOM 805 O O . ASP B 1 2 ? -9.516 6.125 7.172 1 96 2 ASP B O 1
ATOM 809 N N . LEU B 1 3 ? -10.031 4.047 6.367 1 97.06 3 LEU B N 1
ATOM 810 C CA . LEU B 1 3 ? -8.664 3.74 5.977 1 97.06 3 LEU B CA 1
ATOM 811 C C . LEU B 1 3 ? -8.422 4.105 4.52 1 97.06 3 LEU B C 1
ATOM 813 O O . LEU B 1 3 ? -9.266 3.848 3.658 1 97.06 3 LEU B O 1
ATOM 817 N N . TYR B 1 4 ? -7.289 4.734 4.215 1 97 4 TYR B N 1
ATOM 818 C CA . TYR B 1 4 ? -6.945 5.164 2.861 1 97 4 TYR B CA 1
ATOM 819 C C . TYR B 1 4 ? -5.531 4.73 2.492 1 97 4 TYR B C 1
ATOM 821 O O . TYR B 1 4 ? -4.641 4.703 3.346 1 97 4 TYR B O 1
ATOM 829 N N . VAL B 1 5 ? -5.387 4.379 1.235 1 97.81 5 VAL B N 1
ATOM 830 C CA . VAL B 1 5 ? -4.059 4.363 0.633 1 97.81 5 VAL B CA 1
ATOM 831 C C . VAL B 1 5 ? -3.801 5.684 -0.089 1 97.81 5 VAL B C 1
ATOM 833 O O . VAL B 1 5 ? -4.613 6.117 -0.911 1 97.81 5 VAL B O 1
ATOM 836 N N . ILE B 1 6 ? -2.686 6.336 0.207 1 97.38 6 ILE B N 1
ATOM 837 C CA . ILE B 1 6 ? -2.283 7.57 -0.455 1 97.38 6 ILE B CA 1
ATOM 838 C C . ILE B 1 6 ? -1.025 7.324 -1.284 1 97.38 6 ILE B C 1
ATOM 840 O O . ILE B 1 6 ? -0.012 6.855 -0.762 1 97.38 6 ILE B O 1
ATOM 844 N N . ARG B 1 7 ? -1.141 7.574 -2.525 1 97.06 7 ARG B N 1
ATOM 845 C CA . ARG B 1 7 ? -0.019 7.41 -3.445 1 97.06 7 ARG B CA 1
ATOM 846 C C . ARG B 1 7 ? 0.572 8.766 -3.832 1 97.06 7 ARG B C 1
ATOM 848 O O . ARG B 1 7 ? -0.152 9.664 -4.266 1 97.06 7 ARG B O 1
ATOM 855 N N . ARG B 1 8 ? 1.839 8.977 -3.631 1 96.88 8 ARG B N 1
ATOM 856 C CA . ARG B 1 8 ? 2.598 10.125 -4.102 1 96.88 8 ARG B CA 1
ATOM 857 C C . ARG B 1 8 ? 3.793 9.688 -4.941 1 96.88 8 ARG B C 1
ATOM 859 O O . ARG B 1 8 ? 4.879 9.453 -4.41 1 96.88 8 ARG B O 1
ATOM 866 N N . PRO B 1 9 ? 3.562 9.617 -6.273 1 95.69 9 PRO B N 1
ATOM 867 C CA . PRO B 1 9 ? 4.637 9.156 -7.152 1 95.69 9 PRO B CA 1
ATOM 868 C C . PRO B 1 9 ? 5.695 10.227 -7.41 1 95.69 9 PRO B C 1
ATOM 870 O O . PRO B 1 9 ? 5.355 11.391 -7.617 1 95.69 9 PRO B O 1
ATOM 873 N N . SER B 1 10 ? 6.988 9.867 -7.328 1 95.88 10 SER B N 1
ATOM 874 C CA . SER B 1 10 ? 8.102 10.711 -7.746 1 95.88 10 SER B CA 1
ATOM 875 C C . SER B 1 10 ? 8.078 12.055 -7.016 1 95.88 10 SER B C 1
ATOM 877 O O . SER B 1 10 ? 8.375 13.094 -7.605 1 95.88 10 SER B O 1
ATOM 879 N N . ALA B 1 11 ? 7.688 12.039 -5.77 1 96.25 11 ALA B N 1
ATOM 880 C CA . ALA B 1 11 ? 7.375 13.273 -5.055 1 96.25 11 ALA B CA 1
ATOM 881 C C . ALA B 1 11 ? 8.641 13.938 -4.531 1 96.25 11 ALA B C 1
ATOM 883 O O . ALA B 1 11 ? 8.688 15.164 -4.367 1 96.25 11 ALA B O 1
ATOM 884 N N . TRP B 1 12 ? 9.695 13.164 -4.258 1 96.88 12 TRP B N 1
ATOM 885 C CA . TRP B 1 12 ? 10.875 13.727 -3.613 1 96.88 12 TRP B CA 1
ATOM 886 C C . TRP B 1 12 ? 12.141 13.414 -4.41 1 96.88 12 TRP B C 1
ATOM 888 O O . TRP B 1 12 ? 12.227 12.367 -5.055 1 96.88 12 TRP B O 1
ATOM 898 N N . ALA B 1 13 ? 13.109 14.273 -4.277 1 96.06 13 ALA B N 1
ATOM 899 C CA . ALA B 1 13 ? 14.359 14.086 -5.004 1 96.06 13 ALA B CA 1
ATOM 900 C C . ALA B 1 13 ? 15.281 13.117 -4.273 1 96.06 13 ALA B C 1
ATOM 902 O O . ALA B 1 13 ? 16.125 12.461 -4.895 1 96.06 13 ALA B O 1
ATOM 903 N N . ASN B 1 14 ? 15.18 13.062 -2.975 1 95.31 14 ASN B N 1
ATOM 904 C CA . ASN B 1 14 ? 16.031 12.203 -2.164 1 95.31 14 ASN B CA 1
ATOM 905 C C . ASN B 1 14 ? 15.398 11.883 -0.816 1 95.31 14 ASN B C 1
ATOM 907 O O . ASN B 1 14 ? 14.359 12.461 -0.463 1 95.31 14 ASN B O 1
ATOM 911 N N . MET B 1 15 ? 16.031 11.031 -0.129 1 94.62 15 MET B N 1
ATOM 912 C CA . MET B 1 15 ? 15.492 10.516 1.125 1 94.62 15 MET B CA 1
ATOM 913 C C . MET B 1 15 ? 15.445 11.609 2.188 1 94.62 15 MET B C 1
ATOM 915 O O . MET B 1 15 ? 14.547 11.625 3.027 1 94.62 15 MET B O 1
ATOM 919 N N . ALA B 1 16 ? 16.391 12.523 2.166 1 95.88 16 ALA B N 1
ATOM 920 C CA . ALA B 1 16 ? 16.438 13.594 3.164 1 95.88 16 ALA B CA 1
ATOM 921 C C . ALA B 1 16 ? 15.188 14.469 3.082 1 95.88 16 ALA B C 1
ATOM 923 O O . ALA B 1 16 ? 14.609 14.836 4.109 1 95.88 16 ALA B O 1
ATOM 924 N N . GLU B 1 17 ? 14.789 14.82 1.873 1 95.88 17 GLU B N 1
ATOM 925 C CA . GLU B 1 17 ? 13.586 15.617 1.671 1 95.88 17 GLU B CA 1
ATOM 926 C C . GLU B 1 17 ? 12.344 14.883 2.17 1 95.88 17 GLU B C 1
ATOM 928 O O . GLU B 1 17 ? 11.477 15.477 2.812 1 95.88 17 GLU B O 1
ATOM 933 N N . LEU B 1 18 ? 12.25 13.594 1.885 1 96 18 LEU B N 1
ATOM 934 C CA . LEU B 1 18 ? 11.117 12.789 2.326 1 96 18 LEU B CA 1
ATOM 935 C C . LEU B 1 18 ? 11.07 12.703 3.85 1 96 18 LEU B C 1
ATOM 937 O O . LEU B 1 18 ? 10 12.789 4.449 1 96 18 LEU B O 1
ATOM 941 N N . GLN B 1 19 ? 12.242 12.523 4.465 1 95.31 19 GLN B N 1
ATOM 942 C CA . GLN B 1 19 ? 12.305 12.43 5.922 1 95.31 19 GLN B CA 1
ATOM 943 C C . GLN B 1 19 ? 11.836 13.727 6.574 1 95.31 19 GLN B C 1
ATOM 945 O O . GLN B 1 19 ? 11.109 13.695 7.574 1 95.31 19 GLN B O 1
ATOM 950 N N . ALA B 1 20 ? 12.242 14.844 6.016 1 96.44 20 ALA B N 1
ATOM 951 C CA . ALA B 1 20 ? 11.805 16.141 6.527 1 96.44 20 ALA B CA 1
ATOM 952 C C . ALA B 1 20 ? 10.289 16.297 6.406 1 96.44 20 ALA B C 1
ATOM 954 O O . ALA B 1 20 ? 9.625 16.75 7.344 1 96.44 20 ALA B O 1
ATOM 955 N N . ALA B 1 21 ? 9.758 15.906 5.266 1 95.5 21 ALA B N 1
ATOM 956 C CA . ALA B 1 21 ? 8.312 15.953 5.062 1 95.5 21 ALA B CA 1
ATOM 957 C C . ALA B 1 21 ? 7.594 15.031 6.047 1 95.5 21 ALA B C 1
ATOM 959 O O . ALA B 1 21 ? 6.535 15.383 6.574 1 95.5 21 ALA B O 1
ATOM 960 N N . GLY B 1 22 ? 8.195 13.82 6.246 1 96.06 22 GLY B N 1
ATOM 961 C CA . GLY B 1 22 ? 7.617 12.875 7.191 1 96.06 22 GLY B CA 1
ATOM 962 C C . GLY B 1 22 ? 7.555 13.414 8.609 1 96.06 22 GLY B C 1
ATOM 963 O O . GLY B 1 22 ? 6.555 13.219 9.305 1 96.06 22 GLY B O 1
ATOM 964 N N . ALA B 1 23 ? 8.633 14.094 9.023 1 96.31 23 ALA B N 1
ATOM 965 C CA . ALA B 1 23 ? 8.672 14.672 10.367 1 96.31 23 ALA B CA 1
ATOM 966 C C . ALA B 1 23 ? 7.609 15.758 10.531 1 96.31 23 ALA B C 1
ATOM 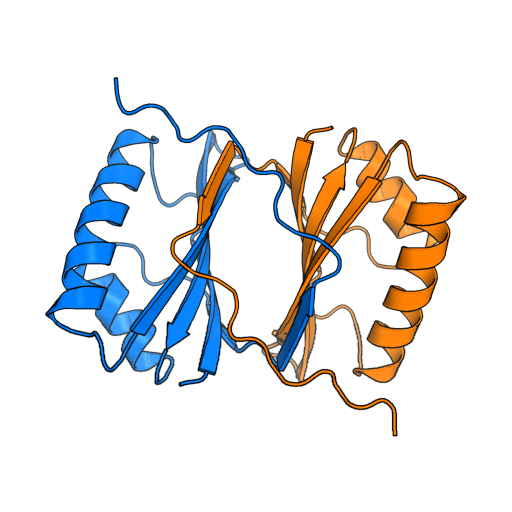968 O O . ALA B 1 23 ? 6.91 15.805 11.547 1 96.31 23 ALA B O 1
ATOM 969 N N . THR B 1 24 ? 7.52 16.594 9.531 1 97.12 24 THR B N 1
ATOM 970 C CA . THR B 1 24 ? 6.5 17.641 9.547 1 97.12 24 THR B CA 1
ATOM 971 C C . THR B 1 24 ? 5.102 17.031 9.531 1 97.12 24 THR B C 1
ATOM 973 O O . THR B 1 24 ? 4.215 17.484 10.258 1 97.12 24 THR B O 1
ATOM 976 N N . SER B 1 25 ? 4.891 15.969 8.711 1 96.5 25 SER B N 1
ATOM 977 C CA . SER B 1 25 ? 3.615 15.266 8.609 1 96.5 25 SER B CA 1
ATOM 978 C C . SER B 1 25 ? 3.197 14.688 9.953 1 96.5 25 SER B C 1
ATOM 980 O O . SER B 1 25 ? 2.037 14.805 10.359 1 96.5 25 SER B O 1
ATOM 982 N N . ALA B 1 26 ? 4.137 14.047 10.609 1 96.12 26 ALA B N 1
ATOM 983 C CA . ALA B 1 26 ? 3.855 13.469 11.922 1 96.12 26 ALA B CA 1
ATOM 984 C C . ALA B 1 26 ? 3.443 14.547 12.922 1 96.12 26 ALA B C 1
ATOM 986 O O . ALA B 1 26 ? 2.463 14.383 13.648 1 96.12 26 ALA B O 1
ATOM 987 N N . ARG B 1 27 ? 4.168 15.633 12.961 1 97 27 ARG B N 1
ATOM 988 C CA . ARG B 1 27 ? 3.873 16.719 13.891 1 97 27 ARG B CA 1
ATOM 989 C C . ARG B 1 27 ? 2.482 17.297 13.641 1 97 27 ARG B C 1
ATOM 991 O O . ARG B 1 27 ? 1.671 17.391 14.562 1 97 27 ARG B O 1
ATOM 998 N N . ILE B 1 28 ? 2.162 17.625 12.422 1 97.56 28 ILE B N 1
ATOM 999 C CA . ILE B 1 28 ? 0.891 18.25 12.078 1 97.56 28 ILE B CA 1
ATOM 1000 C C . ILE B 1 28 ? -0.251 17.266 12.328 1 97.56 28 ILE B C 1
ATOM 1002 O O . ILE B 1 28 ? -1.264 17.625 12.938 1 97.56 28 ILE B O 1
ATOM 1006 N N . GLY B 1 29 ? -0.146 16.031 11.805 1 95.94 29 GLY B N 1
ATOM 1007 C CA . GLY B 1 29 ? -1.177 15.031 12 1 95.94 29 GLY B CA 1
ATOM 1008 C C . GLY B 1 29 ? -1.483 14.758 13.461 1 95.94 29 GLY B C 1
ATOM 1009 O O . GLY B 1 29 ? -2.65 14.664 13.852 1 95.94 29 GLY B O 1
ATOM 1010 N N . ASN B 1 30 ? -0.426 14.672 14.297 1 93.62 30 ASN B N 1
ATOM 1011 C CA . ASN B 1 30 ? -0.583 14.32 15.703 1 93.62 30 ASN B CA 1
ATOM 1012 C C . ASN B 1 30 ? -1.034 15.516 16.531 1 93.62 30 ASN B C 1
ATOM 1014 O O . ASN B 1 30 ? -1.827 15.367 17.469 1 93.62 30 ASN B O 1
ATOM 1018 N N . GLU B 1 31 ? -0.59 16.672 16.234 1 95.31 31 GLU B N 1
ATOM 1019 C CA . GLU B 1 31 ? -0.801 17.812 17.109 1 95.31 31 GLU B CA 1
ATOM 1020 C C . GLU B 1 31 ? -1.975 18.672 16.625 1 95.31 31 GLU B C 1
ATOM 1022 O O . GLU B 1 31 ? -2.689 19.266 17.438 1 95.31 31 GLU B O 1
ATOM 1027 N N . GLN B 1 32 ? -2.137 18.734 15.375 1 96.5 32 GLN B N 1
ATOM 1028 C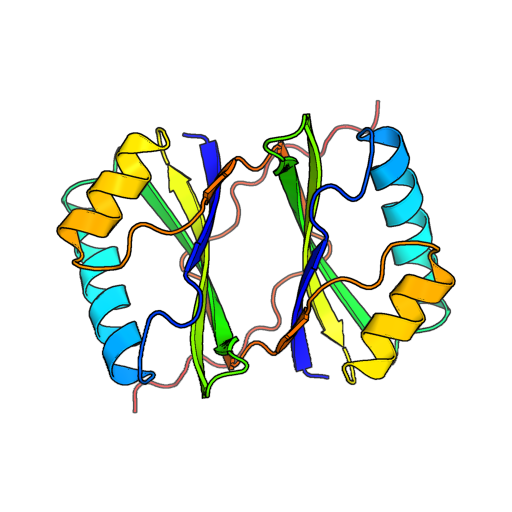 CA . GLN B 1 32 ? -3.072 19.719 14.859 1 96.5 32 GLN B CA 1
ATOM 1029 C C . GLN B 1 32 ? -4.262 19.047 14.172 1 96.5 32 GLN B C 1
ATOM 1031 O O . GLN B 1 32 ? -5.309 19.672 13.984 1 96.5 32 GLN B O 1
ATOM 1036 N N . MET B 1 33 ? -4.117 17.828 13.781 1 97.62 33 MET B N 1
ATOM 1037 C CA . MET B 1 33 ? -5.164 17.188 13 1 97.62 33 MET B CA 1
ATOM 1038 C C . MET B 1 33 ? -5.438 15.773 13.508 1 97.62 33 MET B C 1
ATOM 1040 O O . MET B 1 33 ? -5.773 14.883 12.727 1 97.62 33 MET B O 1
ATOM 1044 N N . SER B 1 34 ? -5.262 15.578 14.742 1 95.44 34 SER B N 1
ATOM 1045 C CA . SER B 1 34 ? -5.309 14.234 15.32 1 95.44 34 SER B CA 1
ATOM 1046 C C . SER B 1 34 ? -6.703 13.633 15.195 1 95.44 34 SER B C 1
ATOM 1048 O O . SER B 1 34 ? -6.859 12.406 15.234 1 95.44 34 SER B O 1
ATOM 1050 N N . ASP B 1 35 ? -7.711 14.477 15.086 1 96.69 35 ASP B N 1
ATOM 1051 C CA . ASP B 1 35 ? -9.078 13.977 14.938 1 96.69 35 ASP B CA 1
ATOM 1052 C C . ASP B 1 35 ? -9.453 13.836 13.469 1 96.69 35 ASP B C 1
ATOM 1054 O O . ASP B 1 35 ? -10.562 13.398 13.148 1 96.69 35 ASP B O 1
ATOM 1058 N N . ARG B 1 36 ? -8.547 14.141 12.562 1 97.62 36 ARG B N 1
ATOM 1059 C CA . ARG B 1 36 ? -8.883 14.203 11.141 1 97.62 36 ARG B CA 1
ATOM 1060 C C . ARG B 1 36 ? -8.047 13.219 10.336 1 97.62 36 ARG B C 1
ATOM 1062 O O . ARG B 1 36 ? -8.492 12.703 9.312 1 97.62 36 ARG B O 1
ATOM 1069 N N . VAL B 1 37 ? -6.785 13.039 10.703 1 97.25 37 VAL B N 1
ATOM 1070 C CA . VAL B 1 37 ? -5.906 12.094 10.023 1 97.25 37 VAL B CA 1
ATOM 1071 C C . VAL B 1 37 ? -5.027 11.375 11.047 1 97.25 37 VAL B C 1
ATOM 1073 O O . VAL B 1 37 ? -4.641 11.961 12.062 1 97.25 37 VAL B O 1
ATOM 1076 N N . ARG B 1 38 ? -4.711 10.164 10.797 1 95.94 38 ARG B N 1
ATOM 1077 C CA . ARG B 1 38 ? -3.775 9.359 11.578 1 95.94 38 ARG B CA 1
ATOM 1078 C C . ARG B 1 38 ? -2.875 8.531 10.664 1 95.94 38 ARG B C 1
ATOM 1080 O O . ARG B 1 38 ? -3.359 7.703 9.891 1 95.94 38 ARG B O 1
ATOM 1087 N N . TRP B 1 39 ? -1.598 8.719 10.836 1 96.62 39 TRP B N 1
ATOM 1088 C CA . TRP B 1 39 ? -0.588 8.016 10.055 1 96.62 39 TRP B CA 1
ATOM 1089 C C . TRP B 1 39 ? -0.423 6.582 10.547 1 96.62 39 TRP B C 1
ATOM 1091 O O . TRP B 1 39 ? -0.212 6.348 11.734 1 96.62 39 TRP B O 1
ATOM 1101 N N . ILE B 1 40 ? -0.484 5.648 9.641 1 95.62 40 ILE B N 1
ATOM 1102 C CA . ILE B 1 40 ? -0.383 4.246 10.023 1 95.62 40 ILE B CA 1
ATOM 1103 C C . ILE B 1 40 ? 0.962 3.682 9.57 1 95.62 40 ILE B C 1
ATOM 1105 O O . ILE B 1 40 ? 1.763 3.234 10.391 1 95.62 40 ILE B O 1
ATOM 1109 N N . ARG B 1 41 ? 1.271 3.697 8.297 1 95.75 41 ARG B N 1
ATOM 1110 C CA . ARG B 1 41 ? 2.541 3.211 7.77 1 95.75 41 ARG B CA 1
ATOM 1111 C C . ARG B 1 41 ? 2.803 3.762 6.375 1 95.75 41 ARG B C 1
ATOM 1113 O O . ARG B 1 41 ? 1.89 4.281 5.727 1 95.75 41 ARG B O 1
ATOM 1120 N N . SER B 1 42 ? 4.008 3.66 5.953 1 96.81 42 SER B N 1
ATOM 1121 C CA . SER B 1 42 ? 4.387 4.07 4.605 1 96.81 42 SER B CA 1
ATOM 1122 C C . SER B 1 42 ? 5.379 3.092 3.984 1 96.81 42 SER B C 1
ATOM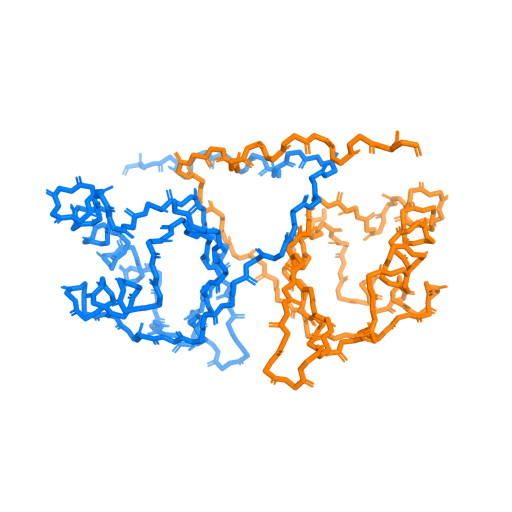 1124 O O . SER B 1 42 ? 6.27 2.586 4.668 1 96.81 42 SER B O 1
ATOM 1126 N N . TYR B 1 43 ? 5.215 2.818 2.746 1 97.19 43 TYR B N 1
ATOM 1127 C CA . TYR B 1 43 ? 6.195 2.139 1.91 1 97.19 43 TYR B CA 1
ATOM 1128 C C . TYR B 1 43 ? 6.867 3.115 0.95 1 97.19 43 TYR B C 1
ATOM 1130 O O . TYR B 1 43 ? 6.203 3.703 0.091 1 97.19 43 TYR B O 1
ATOM 1138 N N . VAL B 1 44 ? 8.172 3.281 1.117 1 97.94 44 VAL B N 1
ATOM 1139 C CA . VAL B 1 44 ? 8.961 4.195 0.295 1 97.94 44 VAL B CA 1
ATOM 1140 C C . VAL B 1 44 ? 9.562 3.439 -0.888 1 97.94 44 VAL B C 1
ATOM 1142 O O . VAL B 1 44 ? 10.133 2.361 -0.717 1 97.94 44 VAL B O 1
ATOM 1145 N N . VAL B 1 45 ? 9.406 4.004 -2.094 1 97.31 45 VAL B N 1
ATOM 1146 C CA . VAL B 1 45 ? 9.859 3.283 -3.279 1 97.31 45 VAL B CA 1
ATOM 1147 C C . VAL B 1 45 ? 10.711 4.207 -4.148 1 97.31 45 VAL B C 1
ATOM 1149 O O . VAL B 1 45 ? 10.578 5.43 -4.082 1 97.31 45 VAL B O 1
ATOM 1152 N N . HIS B 1 46 ? 11.594 3.635 -4.875 1 94.38 46 HIS B N 1
ATOM 1153 C CA . HIS B 1 46 ? 12.266 4.348 -5.957 1 94.38 46 HIS B CA 1
ATOM 1154 C C . HIS B 1 46 ? 11.469 4.262 -7.254 1 94.38 46 HIS B C 1
ATOM 1156 O O . HIS B 1 46 ? 11.125 3.166 -7.703 1 94.38 46 HIS B O 1
ATOM 1162 N N . GLU B 1 47 ? 11.25 5.371 -7.781 1 95.31 47 GLU B N 1
ATOM 1163 C CA . GLU B 1 47 ? 10.461 5.445 -9.008 1 95.31 47 GLU B CA 1
ATOM 1164 C C . GLU B 1 47 ? 11.336 5.254 -10.242 1 95.31 47 GLU B C 1
ATOM 1166 O O . GLU B 1 47 ? 12.562 5.355 -10.164 1 95.31 47 GLU B O 1
ATOM 1171 N N . ALA B 1 48 ? 10.633 4.977 -11.352 1 92.12 48 ALA B N 1
ATOM 1172 C CA . ALA B 1 48 ? 11.344 4.695 -12.602 1 92.12 48 ALA B CA 1
ATOM 1173 C C . ALA B 1 48 ? 12.211 5.879 -13.016 1 92.12 48 ALA B C 1
ATOM 1175 O O . ALA B 1 48 ? 13.258 5.695 -13.641 1 92.12 48 ALA B O 1
ATOM 1176 N N . ASP B 1 49 ? 11.859 7.086 -12.648 1 95.38 49 ASP B N 1
ATOM 1177 C CA . ASP B 1 49 ? 12.602 8.273 -13.055 1 95.38 49 ASP B CA 1
ATOM 1178 C C . ASP B 1 49 ? 13.711 8.602 -12.062 1 95.38 49 ASP B C 1
ATOM 1180 O O . ASP B 1 49 ? 14.375 9.633 -12.18 1 95.38 49 ASP B O 1
ATOM 1184 N N . GLY B 1 50 ? 13.922 7.793 -11.102 1 94.38 50 GLY B N 1
ATOM 1185 C CA . GLY B 1 50 ? 15 7.969 -10.141 1 94.38 50 GLY B CA 1
ATOM 1186 C C . GLY B 1 50 ? 14.578 8.734 -8.898 1 94.38 50 GLY B C 1
ATOM 1187 O O . GLY B 1 50 ? 15.328 8.805 -7.926 1 94.38 50 GLY B O 1
ATOM 1188 N N . ARG B 1 51 ? 13.391 9.281 -8.914 1 96.75 51 ARG B N 1
ATOM 1189 C CA . ARG B 1 51 ? 12.898 10.016 -7.758 1 96.75 51 ARG B CA 1
ATOM 1190 C C . ARG B 1 51 ? 12.258 9.07 -6.742 1 96.75 51 ARG B C 1
ATOM 1192 O O . ARG B 1 51 ? 12.164 7.867 -6.98 1 96.75 51 ARG B O 1
ATOM 1199 N N . ILE B 1 52 ? 11.883 9.664 -5.621 1 96.38 52 ILE B N 1
ATOM 1200 C CA . ILE B 1 52 ? 11.32 8.875 -4.527 1 96.38 52 ILE B CA 1
ATOM 1201 C C . ILE B 1 52 ? 9.805 9.062 -4.484 1 96.38 52 ILE B C 1
ATOM 1203 O O . ILE B 1 52 ? 9.305 10.18 -4.633 1 96.38 52 ILE B O 1
ATOM 1207 N N . GLY B 1 53 ? 9.109 7.98 -4.383 1 96.94 53 GLY B N 1
ATOM 1208 C CA . GLY B 1 53 ? 7.672 7.98 -4.191 1 96.94 53 GLY B CA 1
ATOM 1209 C C . GLY B 1 53 ? 7.23 7.223 -2.953 1 96.94 53 GLY B C 1
ATOM 1210 O O . GLY B 1 53 ? 8.031 6.535 -2.322 1 96.94 53 GLY B O 1
ATOM 1211 N N . THR B 1 54 ? 5.953 7.387 -2.549 1 97.44 54 THR B N 1
ATOM 1212 C CA . THR B 1 54 ? 5.473 6.707 -1.353 1 97.44 54 THR B CA 1
ATOM 1213 C C . THR B 1 54 ? 4.082 6.121 -1.583 1 97.44 54 THR B C 1
ATOM 1215 O O . THR B 1 54 ? 3.322 6.625 -2.414 1 97.44 54 THR B O 1
ATOM 1218 N N . PHE B 1 55 ? 3.799 5.062 -0.971 1 97.38 55 PHE B N 1
ATOM 1219 C CA . PHE B 1 55 ? 2.475 4.551 -0.634 1 97.38 55 PHE B CA 1
ATOM 1220 C C . PHE B 1 55 ? 2.219 4.656 0.865 1 97.38 55 PHE B C 1
ATOM 1222 O O . PHE B 1 55 ? 2.861 3.969 1.66 1 97.38 55 PHE B O 1
ATOM 1229 N N . CYS B 1 56 ? 1.308 5.484 1.243 1 97.44 56 CYS B N 1
ATOM 1230 C CA . CYS B 1 56 ? 1.056 5.727 2.66 1 97.44 56 CYS B CA 1
ATOM 1231 C C . CYS B 1 56 ? -0.339 5.25 3.053 1 97.44 56 CYS B C 1
ATOM 1233 O O . CYS B 1 56 ? -1.304 5.469 2.318 1 97.44 56 CYS B O 1
ATOM 1235 N N . ILE B 1 57 ? -0.408 4.594 4.164 1 97.06 57 ILE B N 1
ATOM 1236 C CA . ILE B 1 57 ? -1.685 4.184 4.738 1 97.06 57 ILE B CA 1
ATOM 1237 C C . ILE B 1 57 ? -2.062 5.121 5.883 1 97.06 57 ILE B C 1
ATOM 1239 O O . ILE B 1 57 ? -1.287 5.312 6.82 1 97.06 57 ILE B O 1
ATOM 1243 N N . TYR B 1 58 ? -3.186 5.699 5.805 1 96.75 58 TYR B N 1
ATOM 1244 C CA . TYR B 1 58 ? -3.697 6.637 6.801 1 96.75 58 TYR B CA 1
ATOM 1245 C C . TYR B 1 58 ? -5.137 6.297 7.176 1 96.75 58 TYR B C 1
ATOM 1247 O O . TYR B 1 58 ? -5.926 5.879 6.328 1 96.75 58 TYR B O 1
ATOM 1255 N N . GLU B 1 59 ? -5.422 6.523 8.359 1 97.19 59 GLU B N 1
ATOM 1256 C CA . GLU B 1 59 ? -6.82 6.801 8.688 1 97.19 59 GLU B CA 1
ATOM 1257 C C . GLU B 1 59 ? -7.148 8.273 8.484 1 97.19 59 GLU B C 1
ATOM 1259 O O . GLU B 1 59 ? -6.34 9.148 8.805 1 97.19 59 GLU B O 1
ATOM 1264 N N . ALA B 1 60 ? -8.266 8.547 7.945 1 97.25 60 ALA B N 1
ATOM 1265 C CA . ALA B 1 60 ? -8.703 9.93 7.762 1 97.25 60 ALA B CA 1
ATOM 1266 C C . ALA B 1 60 ? -10.219 10.047 7.867 1 97.25 60 ALA B C 1
ATOM 1268 O O . ALA B 1 60 ? -10.945 9.109 7.535 1 97.25 60 ALA B O 1
ATOM 1269 N N . ARG B 1 61 ? -10.633 11.188 8.32 1 97.62 61 ARG B N 1
ATOM 1270 C CA . ARG B 1 61 ? -12.062 11.469 8.422 1 97.62 61 ARG B CA 1
ATOM 1271 C C . ARG B 1 61 ? -12.711 11.484 7.043 1 97.62 61 ARG B C 1
ATOM 1273 O O . ARG B 1 61 ? -13.852 11.039 6.887 1 97.62 61 ARG B O 1
ATOM 1280 N N . ASP B 1 62 ? -12.031 12.086 6.125 1 96.12 62 ASP B N 1
ATOM 1281 C CA . ASP B 1 62 ? -12.492 12.18 4.746 1 96.12 62 ASP B CA 1
ATOM 1282 C C . ASP B 1 62 ? -11.375 12.641 3.818 1 96.12 62 ASP B C 1
ATOM 1284 O O . ASP B 1 62 ? -10.258 12.898 4.27 1 96.12 62 ASP B O 1
ATOM 1288 N N . GLY B 1 63 ? -11.664 12.625 2.494 1 95.31 63 GLY B N 1
ATOM 1289 C CA . GLY B 1 63 ? -10.688 13.062 1.514 1 95.31 63 GLY B CA 1
ATOM 1290 C C . GLY B 1 63 ? -10.219 14.484 1.729 1 95.31 63 GLY B C 1
ATOM 1291 O O . GLY B 1 63 ? -9.047 14.805 1.494 1 95.31 63 GLY B O 1
ATOM 1292 N N . ASP B 1 64 ? -11.094 15.383 2.15 1 96.25 64 ASP B N 1
ATOM 1293 C CA . ASP B 1 64 ? -10.719 16.766 2.416 1 96.25 64 ASP B CA 1
ATOM 1294 C C . ASP B 1 64 ? -9.664 16.844 3.516 1 96.25 64 ASP B C 1
ATOM 1296 O O . ASP B 1 64 ? -8.781 17.703 3.473 1 96.25 64 ASP B O 1
ATOM 1300 N N . SER B 1 65 ? -9.797 15.992 4.512 1 97.44 65 SER B N 1
ATOM 1301 C CA . SER B 1 65 ? -8.805 15.938 5.582 1 97.44 65 SER B CA 1
ATOM 1302 C C . SER B 1 65 ? -7.434 15.547 5.043 1 97.44 65 SER B C 1
ATOM 1304 O O . SER B 1 65 ? -6.414 16.094 5.465 1 97.44 65 SER B O 1
ATOM 1306 N N . ILE B 1 66 ? -7.375 14.602 4.117 1 97.12 66 ILE B N 1
ATOM 1307 C CA . ILE B 1 66 ? -6.129 14.156 3.506 1 97.12 66 ILE B CA 1
ATOM 1308 C C . ILE B 1 66 ? -5.496 15.312 2.73 1 97.12 66 ILE B C 1
ATOM 1310 O O . ILE B 1 66 ? -4.301 15.586 2.869 1 97.12 66 ILE B O 1
ATOM 1314 N N . ARG B 1 67 ? -6.293 16.016 1.974 1 96.81 67 ARG B N 1
ATOM 1315 C CA . ARG B 1 67 ? -5.805 17.125 1.163 1 96.81 67 ARG B CA 1
ATOM 1316 C C . ARG B 1 67 ? -5.293 18.266 2.041 1 96.81 67 ARG B C 1
ATOM 1318 O O . ARG B 1 67 ? -4.254 18.859 1.755 1 96.81 67 ARG B O 1
ATOM 1325 N N . GLU B 1 68 ? -6.012 18.547 3.068 1 96.88 68 GLU B N 1
ATOM 1326 C CA . GLU B 1 68 ? -5.594 19.609 3.984 1 96.88 68 GLU B CA 1
ATOM 1327 C C . GLU B 1 68 ? -4.277 19.25 4.672 1 96.88 68 GLU B C 1
ATOM 1329 O O . GLU B 1 68 ? -3.391 20.094 4.801 1 96.88 68 GLU B O 1
ATOM 1334 N N . HIS B 1 69 ? -4.145 18.031 5.133 1 97.56 69 HIS B N 1
ATOM 1335 C CA . HIS B 1 69 ? -2.908 17.578 5.75 1 97.56 69 HIS B CA 1
ATOM 1336 C C . HIS B 1 69 ? -1.724 17.734 4.805 1 97.56 69 HIS B C 1
ATOM 1338 O O . HIS B 1 69 ? -0.681 18.266 5.199 1 97.56 69 HIS B O 1
ATOM 1344 N N . ALA B 1 70 ? -1.931 17.312 3.547 1 97.19 70 ALA B N 1
ATOM 1345 C CA . ALA B 1 70 ? -0.87 17.453 2.555 1 97.19 70 ALA B CA 1
ATOM 1346 C C . ALA B 1 70 ? -0.492 18.922 2.361 1 97.19 70 ALA B C 1
ATOM 1348 O O . ALA B 1 70 ? 0.692 19.266 2.273 1 97.19 70 ALA B O 1
ATOM 1349 N N . ARG B 1 71 ? -1.514 19.766 2.287 1 96.5 71 ARG B N 1
ATOM 1350 C CA . ARG B 1 71 ? -1.282 21.203 2.113 1 96.5 71 ARG B CA 1
ATOM 1351 C C . ARG B 1 71 ? -0.474 21.766 3.273 1 96.5 71 ARG B C 1
ATOM 1353 O O . ARG B 1 71 ? 0.492 22.516 3.062 1 96.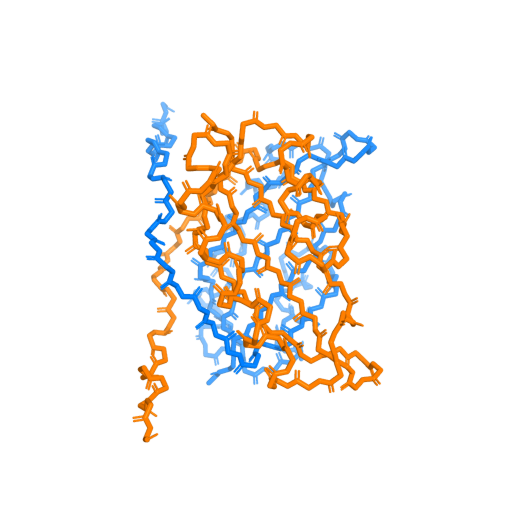5 71 ARG B O 1
ATOM 1360 N N . ARG B 1 72 ? -0.779 21.469 4.422 1 96.88 72 ARG B N 1
ATOM 1361 C CA . ARG B 1 72 ? -0.108 21.984 5.609 1 96.88 72 ARG B CA 1
ATOM 1362 C C . ARG B 1 72 ? 1.325 21.469 5.695 1 96.88 72 ARG B C 1
ATOM 1364 O O . ARG B 1 72 ? 2.217 22.172 6.172 1 96.88 72 ARG B O 1
ATOM 1371 N N . VAL B 1 73 ? 1.563 20.25 5.32 1 96.75 73 VAL B N 1
ATOM 1372 C CA . VAL B 1 73 ? 2.893 19.656 5.355 1 96.75 73 VAL B CA 1
ATOM 1373 C C . VAL B 1 73 ? 3.75 20.234 4.23 1 96.75 73 VAL B C 1
ATOM 1375 O O . VAL B 1 73 ? 4.977 20.281 4.348 1 96.75 73 VAL B O 1
ATOM 1378 N N . GLY B 1 74 ? 3.086 20.719 3.191 1 95.5 74 GLY B N 1
ATOM 1379 C CA . GLY B 1 74 ? 3.799 21.188 2.01 1 95.5 74 GLY B CA 1
ATOM 1380 C C . GLY B 1 74 ? 4.184 20.062 1.068 1 95.5 74 GLY B C 1
ATOM 1381 O O . GLY B 1 74 ? 5.258 20.094 0.465 1 95.5 74 GLY B O 1
ATOM 1382 N N . MET B 1 75 ? 3.361 19.047 0.976 1 95.06 75 MET B N 1
ATOM 1383 C CA . MET B 1 75 ? 3.664 17.906 0.102 1 95.06 75 MET B CA 1
ATOM 1384 C C . MET B 1 75 ? 2.596 17.75 -0.976 1 95.06 75 MET B C 1
ATOM 1386 O O . MET B 1 75 ? 1.5 18.312 -0.853 1 95.06 75 MET B O 1
ATOM 1390 N N . PRO B 1 76 ? 2.98 17.234 -1.964 1 88.88 76 PRO B N 1
ATOM 1391 C CA . PRO B 1 76 ? 1.954 17.016 -2.984 1 88.88 76 PRO B CA 1
ATOM 1392 C C . PRO B 1 76 ? 0.74 16.266 -2.447 1 88.88 76 PRO B C 1
ATOM 1394 O O . PRO B 1 76 ? 0.871 15.453 -1.527 1 88.88 76 PRO B O 1
ATOM 1397 N N . GLY B 1 77 ? -0.575 16.812 -2.898 1 70.06 77 GLY B N 1
ATOM 1398 C CA . GLY B 1 77 ? -1.812 16.188 -2.445 1 70.06 77 GLY B CA 1
ATOM 1399 C C . GLY B 1 77 ? -2.246 15.016 -3.303 1 70.06 77 GLY B C 1
ATOM 1400 O O . GLY B 1 77 ? -3.35 15.016 -3.85 1 70.06 77 GLY B O 1
ATOM 1401 N N . GLU B 1 78 ? -1.603 13.898 -3.623 1 73 78 GLU B N 1
ATOM 1402 C CA . GLU B 1 78 ? -1.666 12.82 -4.602 1 73 78 GLU B CA 1
ATOM 1403 C C . GLU B 1 78 ? -2.926 11.977 -4.414 1 73 78 GLU B C 1
ATOM 1405 O O . GLU B 1 78 ? -3.801 12.328 -3.621 1 73 78 GLU B O 1
ATOM 1410 N N . GLU B 1 79 ? -3.121 11.062 -5.254 1 90.69 79 GLU B N 1
ATOM 1411 C CA . GLU B 1 79 ? -4.254 10.141 -5.336 1 90.69 79 GLU B CA 1
ATOM 1412 C C . GLU B 1 79 ? -4.43 9.367 -4.035 1 90.69 79 GLU B C 1
ATOM 1414 O O . GLU B 1 79 ? -3.449 8.992 -3.395 1 90.69 79 GLU B O 1
ATOM 1419 N N . PHE B 1 80 ? -5.605 9.422 -3.6 1 95.69 80 PHE B N 1
ATOM 1420 C CA . PHE B 1 80 ? -5.898 8.562 -2.459 1 95.69 80 PHE B CA 1
ATOM 1421 C C . PHE B 1 80 ? -7.098 7.672 -2.748 1 95.69 80 PHE B C 1
ATOM 1423 O O . P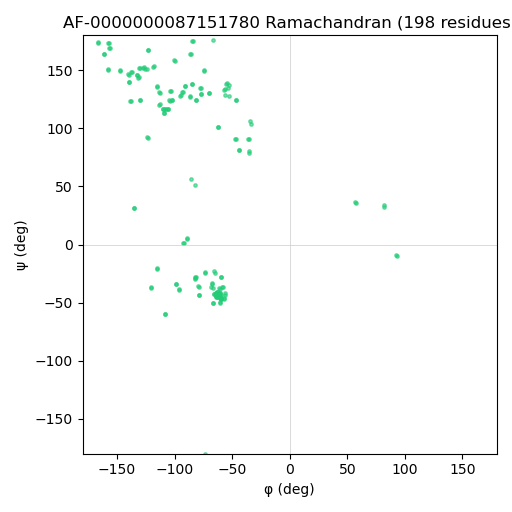HE B 1 80 ? -7.973 8.039 -3.535 1 95.69 80 PHE B O 1
ATOM 1430 N N . TYR B 1 81 ? -7.121 6.531 -2.139 1 96.62 81 TYR B N 1
ATOM 1431 C CA . TYR B 1 81 ? -8.117 5.48 -2.332 1 96.62 81 TYR B CA 1
ATOM 1432 C C . TYR B 1 81 ? -8.672 5.004 -0.997 1 96.62 81 TYR B C 1
ATOM 1434 O O . TYR B 1 81 ? -7.914 4.617 -0.104 1 96.62 81 TYR B O 1
ATOM 1442 N N . LYS B 1 82 ? -9.992 5.086 -0.897 1 96.69 82 LYS B N 1
ATOM 1443 C CA . LYS B 1 82 ? -10.594 4.523 0.307 1 96.69 82 LYS B CA 1
ATOM 1444 C C . LYS B 1 82 ? -10.5 2.998 0.309 1 96.69 82 LYS B C 1
ATOM 1446 O O . LYS B 1 82 ? -10.82 2.352 -0.692 1 96.69 82 LYS B O 1
ATOM 1451 N N . VAL B 1 83 ? -10.031 2.459 1.407 1 97.31 83 VAL B N 1
ATOM 1452 C CA . VAL B 1 83 ? -9.852 1.018 1.536 1 97.31 83 VAL B CA 1
ATOM 1453 C C . VAL B 1 83 ? -11.18 0.36 1.893 1 97.31 83 VAL B C 1
ATOM 1455 O O . VAL B 1 83 ? -11.844 0.766 2.85 1 97.31 83 VAL B O 1
ATOM 1458 N N . ALA B 1 84 ? -11.555 -0.577 1.076 1 96.19 84 ALA B N 1
ATOM 1459 C CA . ALA B 1 84 ? -12.773 -1.342 1.344 1 96.19 84 ALA B CA 1
ATOM 1460 C C . ALA B 1 84 ? -12.523 -2.416 2.398 1 96.19 84 ALA B C 1
ATOM 1462 O O . ALA B 1 84 ? -13.367 -2.652 3.266 1 96.19 84 ALA B O 1
ATOM 1463 N N . THR B 1 85 ? -11.453 -3.121 2.342 1 94.69 85 THR B N 1
ATOM 1464 C CA . THR B 1 85 ? -11.062 -4.152 3.295 1 94.69 85 THR B CA 1
ATOM 1465 C C . THR B 1 85 ? -9.555 -4.391 3.248 1 94.69 85 THR B C 1
ATOM 1467 O O . THR B 1 85 ? -8.906 -4.105 2.238 1 94.69 85 THR B O 1
ATOM 1470 N N . THR B 1 86 ? -8.969 -4.793 4.336 1 95.12 86 THR B N 1
ATOM 1471 C CA . THR B 1 86 ? -7.551 -5.129 4.453 1 95.12 86 THR B CA 1
ATOM 1472 C C . THR B 1 86 ? -7.375 -6.621 4.734 1 95.12 86 THR B C 1
ATOM 1474 O O . THR B 1 86 ? -8.086 -7.191 5.562 1 95.12 86 THR B O 1
ATOM 1477 N N . VAL B 1 87 ? -6.512 -7.258 4.004 1 93.12 87 VAL B N 1
ATOM 1478 C CA . VAL B 1 87 ? -6.117 -8.641 4.258 1 93.12 87 VAL B CA 1
ATOM 1479 C C . VAL B 1 87 ? -4.688 -8.68 4.797 1 93.12 87 VAL B C 1
ATOM 1481 O O . VAL B 1 87 ? -3.746 -8.273 4.109 1 93.12 87 VAL B O 1
ATOM 1484 N N . VAL B 1 88 ? -4.543 -9.148 6.02 1 92.12 88 VAL B N 1
ATOM 1485 C CA . VAL B 1 88 ? -3.215 -9.289 6.605 1 92.12 88 VAL B CA 1
ATOM 1486 C C . VAL B 1 88 ? -2.861 -10.766 6.734 1 92.12 88 VAL B C 1
ATOM 1488 O O . VAL B 1 88 ? -3.545 -11.516 7.434 1 92.12 88 VAL B O 1
ATOM 1491 N N . VAL B 1 89 ? -1.855 -11.133 6.035 1 90.69 89 VAL B N 1
ATOM 1492 C CA . VAL B 1 89 ? -1.439 -12.531 6.055 1 90.69 89 VAL B CA 1
ATOM 1493 C C . VAL B 1 89 ? -0.304 -12.719 7.059 1 90.69 89 VAL B C 1
ATOM 1495 O O . VAL B 1 89 ? -0.254 -13.727 7.77 1 90.69 89 VAL B O 1
ATOM 1498 N N . ARG B 1 90 ? 0.612 -11.766 7.137 1 86.75 90 ARG B N 1
ATOM 1499 C CA . ARG B 1 90 ? 1.745 -11.797 8.055 1 86.75 90 ARG B CA 1
ATOM 1500 C C . ARG B 1 90 ? 2.262 -10.383 8.328 1 86.75 90 ARG B C 1
ATOM 1502 O O . ARG B 1 90 ? 1.812 -9.422 7.703 1 86.75 90 ARG B O 1
ATOM 1509 N N . GLY B 1 91 ? 3.154 -10.234 9.32 1 79.06 91 GLY B N 1
ATOM 1510 C CA . GLY B 1 91 ? 3.729 -8.938 9.648 1 79.06 91 GLY B CA 1
ATOM 1511 C C . GLY B 1 91 ? 4.762 -8.477 8.641 1 79.06 91 GLY B C 1
ATOM 1512 O O . GLY B 1 91 ? 5.301 -9.289 7.875 1 79.06 91 GLY B O 1
ATOM 1513 N N . ASP B 1 92 ? 4.848 -7.156 8.5 1 77.69 92 ASP B N 1
ATOM 1514 C CA . ASP B 1 92 ? 5.922 -6.625 7.672 1 77.69 92 ASP B CA 1
ATOM 1515 C C . ASP B 1 92 ? 7.281 -7.141 8.141 1 77.69 92 ASP B C 1
ATOM 1517 O O . ASP B 1 92 ? 7.5 -7.332 9.336 1 77.69 92 ASP B O 1
ATOM 1521 N N . PRO B 1 93 ? 8.117 -7.48 7.137 1 67.12 93 PRO B N 1
ATOM 1522 C CA . PRO B 1 93 ? 9.438 -7.926 7.586 1 67.12 93 PRO B CA 1
ATOM 1523 C C . PRO B 1 93 ? 10.203 -6.84 8.336 1 67.12 93 PRO B C 1
ATOM 1525 O O . PRO B 1 93 ? 10.062 -5.652 8.023 1 67.12 93 PRO B O 1
ATOM 1528 N N . VAL B 1 94 ? 10.242 -6.891 9.641 1 55.91 94 VAL B N 1
ATOM 1529 C CA . VAL B 1 94 ? 10.836 -5.918 10.555 1 55.91 94 VAL B CA 1
ATOM 1530 C C . VAL B 1 94 ? 12.211 -5.488 10.023 1 55.91 94 VAL B C 1
ATOM 1532 O O . VAL B 1 94 ? 13.07 -6.332 9.766 1 55.91 94 VAL B O 1
ATOM 1535 N N . GLU B 1 95 ? 12.312 -4.578 9.094 1 53.34 95 GLU B N 1
ATOM 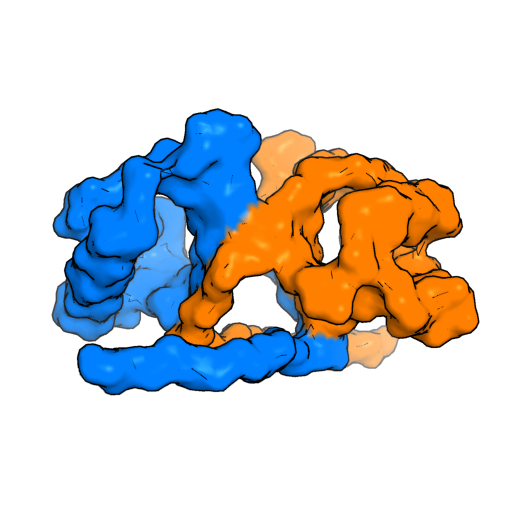1536 C CA . GLU B 1 95 ? 13.664 -4.066 8.906 1 53.34 95 GLU B CA 1
ATOM 1537 C C . GLU B 1 95 ? 14.219 -3.486 10.203 1 53.34 95 GLU B C 1
ATOM 1539 O O . GLU B 1 95 ? 13.461 -2.986 11.039 1 53.34 95 GLU B O 1
ATOM 1544 N N . PRO B 1 96 ? 15.445 -3.793 10.625 1 44.78 96 PRO B N 1
ATOM 1545 C CA . PRO B 1 96 ? 16.062 -3.152 11.781 1 44.78 96 PRO B CA 1
ATOM 1546 C C . PRO B 1 96 ? 15.906 -1.634 11.773 1 44.78 96 PRO B C 1
ATOM 1548 O O . PRO B 1 96 ? 15.82 -1.022 10.703 1 44.78 96 PRO B O 1
ATOM 1551 N N . PRO B 1 97 ? 15.32 -1.082 12.906 1 39.22 97 PRO B N 1
ATOM 1552 C CA . PRO B 1 97 ? 15.211 0.375 13.008 1 39.22 97 PRO B CA 1
ATOM 1553 C C . PRO B 1 97 ? 16.391 1.102 12.367 1 39.22 97 PRO B C 1
ATOM 1555 O O . PRO B 1 97 ? 17.516 0.603 12.398 1 39.22 97 PRO B O 1
ATOM 1558 N N . ILE B 1 98 ? 16.172 1.684 11.25 1 38.25 98 ILE B N 1
ATOM 1559 C CA . ILE B 1 98 ? 17.312 2.512 10.875 1 38.25 98 ILE B CA 1
ATOM 1560 C C . ILE B 1 98 ? 17.922 3.139 12.125 1 38.25 98 ILE B C 1
ATOM 1562 O O . ILE B 1 98 ? 17.234 3.822 12.891 1 38.25 98 ILE B O 1
ATOM 1566 N N . ALA B 1 99 ? 18.938 2.408 12.727 1 30.3 99 ALA B N 1
ATOM 1567 C CA . ALA B 1 99 ? 19.641 2.992 13.867 1 30.3 99 ALA B CA 1
ATOM 1568 C C . ALA B 1 99 ? 20.047 4.434 13.578 1 30.3 99 ALA B C 1
ATOM 1570 O O . ALA B 1 99 ? 20.641 4.723 12.539 1 30.3 99 ALA B O 1
ATOM 1571 N N . ALA B 1 100 ? 19.125 5.363 13.953 1 30.56 100 ALA B N 1
ATOM 1572 C CA . ALA B 1 100 ? 19.641 6.727 14.016 1 30.56 100 ALA B CA 1
ATOM 1573 C C . ALA B 1 100 ? 21.078 6.742 14.5 1 30.56 100 ALA B C 1
ATOM 1575 O O . ALA B 1 100 ? 21.375 6.266 15.602 1 30.56 100 ALA B O 1
ATOM 1576 N N . GLU B 1 101 ? 22.094 6.438 13.672 1 25.8 101 GLU B N 1
ATOM 1577 C CA . GLU B 1 101 ? 23.391 6.828 14.211 1 25.8 101 GLU B CA 1
ATOM 1578 C C . GLU B 1 101 ? 23.422 8.312 14.57 1 25.8 101 GLU B C 1
ATOM 1580 O O . GLU B 1 101 ? 22.828 9.133 13.867 1 25.8 101 GLU B O 1
#

Solvent-accessible surface area (backbone atoms only — not comparable to full-atom values): 10946 Å² total; per-residue (Å²): 114,46,46,29,45,35,41,35,77,55,69,26,82,42,66,69,59,46,51,53,44,48,53,44,38,50,50,44,30,64,72,73,28,54,88,32,32,42,78,25,33,34,41,31,26,62,34,97,86,68,21,30,21,40,43,32,36,30,36,24,62,42,72,66,42,53,42,50,52,20,57,74,48,70,44,84,67,54,58,67,36,56,46,73,49,74,48,78,72,49,76,75,80,78,67,75,72,78,70,80,122,116,45,46,29,44,35,42,36,77,55,69,27,83,44,68,70,59,46,51,53,43,49,53,46,38,50,49,44,30,62,72,74,28,56,89,31,32,42,76,25,33,34,41,31,26,62,34,96,86,66,20,31,21,40,43,32,36,28,35,23,60,42,71,66,41,52,42,50,52,21,57,74,49,70,43,82,68,54,59,68,35,55,46,73,48,74,46,77,71,50,72,75,82,78,68,76,72,77,70,81,121

Secondary structure (DSSP, 8-state):
-EEEEEEEEEEESSHHHHHHHHHHHHHHHHHTSTTTEEEEEEEEEE-TTS-EEEEEEEEES-HHHHHHHHHHHTS----EEEEEEEEE-S-----------/-EEEEEEEEEEESSHHHHHHHHHHHHHHHHHTSTTTEEEEEEEEEE-TTS-EEEEEEEEES-HHHHHHHHHHHT----EEEEEEEEEE-S-----------